Protein AF-J3NTU6-F1 (afdb_monomer_lite)

Secondary structure (DSSP, 8-state):
--STT-HHHHHHHHHHHHHHT---HHHHHHHHHHHHHHHHHHHHTS--S----------GGGSS---HHHHHHHHHHHHHHHHHHHHHHHHHHHHHHHHHHHHSSS-----HHHHHHHHHHHHHHHHHHHHHHHHHHHHHHHHHHHHHHHHHHHHHHHHHHHHHHHHHHHHHHHHHHHHHHHHHHHHHHHHTTS-GGGGS-HHHHHHHHHHHHHHHHHHHHHHHHIIIIIHHHHHHHHHHHHHHHHHHHHHHHHHHHHHHHHHHHHHHHHHHHHHHHHHHHHHHHHHHHHHHHHTT---

Foldseek 3Di:
DDDPPDLVVVLVVVVVVCVVCVPDPVVVCVVVVVVVVVVVVVVVPPDPDDDDDPPPPPPPVLPPDDDVVSVVVVVVVVVVVVVVVVVVVVVVVVVVVVCCQVVPVVHDDDDPVVVVVVVVVVVVVVVVVVVVVVVVVVVVVVVVVVVVVVVVVVVVVVVVSVVSVCVVVVVVVVVVVVVVVVVVVVVVVVVCVVPVLVVDDPVSVVVVVVVVVVVVVVVVVVVCCCVPPVVVVVVVVVVVVVVVVVVVVVVVVVVVVVVVVVVVVVVVVVVVVVVVVVVVVVVVVVVVVVVCVVVVDDD

Organism: Gaeumannomyces tritici (strain R3-111a-1) (NCBI:txid644352)

Sequence (299 aa):
MPETNNPAKVATQLDALASKHELTVVRLSEPITSAVEQLEAAIGNNNPGGTTARTSDISTASLDAPTPASLEADLTHYKELFAKLRFSYVEQVTKEKFIRAIVGDPPLIVDPAENAELEALNAQAKAELKTLKRQVAELVAELERQGAELARQHMRVGLERVQLAKLPDQMAQLEKDVATLRQARQDRQDKHATDPELRLPIGKTAALAEQREAEARDLERQLGQLRGSAAPRKRKEAERLRAELAPLETMRQASTAAAQEAKRRKEAALRGGEDHLEERGRWWRTSETLLKQMLDIKT

Radius of gyration: 69.42 Å; chains: 1; bounding box: 128×45×208 Å

InterPro domains:
  IPR037475 Kinetochore protein Sos7 [PTHR37329] (6-298)
  IPR048781 Kinetochore protein Sos7, coiled-coil domain [PF20882] (80-154)

pLDDT: mean 79.59, std 14.8, range [37.25, 96.25]

Structure (mmCIF, N/CA/C/O backbone):
data_AF-J3NTU6-F1
#
_entry.id   AF-J3NTU6-F1
#
loop_
_atom_site.group_PDB
_atom_site.id
_atom_site.type_symbol
_atom_site.label_atom_id
_atom_site.label_alt_id
_atom_site.label_comp_id
_atom_site.label_asym_id
_atom_site.label_entity_id
_atom_site.label_seq_id
_atom_site.pdbx_PDB_ins_code
_atom_site.Cartn_x
_atom_site.Cartn_y
_atom_site.Cartn_z
_atom_site.occupancy
_atom_site.B_iso_or_equiv
_atom_site.auth_seq_id
_atom_site.auth_comp_id
_atom_site.auth_asym_id
_atom_site.auth_atom_id
_atom_site.pdbx_PDB_model_num
ATOM 1 N N . MET A 1 1 ? -6.674 -26.761 6.940 1.00 37.78 1 MET A N 1
ATOM 2 C CA . MET A 1 1 ? -6.654 -25.405 6.351 1.00 37.78 1 MET A CA 1
ATOM 3 C C . MET A 1 1 ? -5.591 -24.579 7.072 1.00 37.78 1 MET A C 1
ATOM 5 O O . MET A 1 1 ? -5.956 -23.847 7.983 1.00 37.78 1 MET A O 1
ATOM 9 N N . PRO A 1 2 ? -4.287 -24.789 6.826 1.00 48.22 2 PRO A N 1
ATOM 10 C CA . PRO A 1 2 ? -3.307 -24.421 7.844 1.00 48.22 2 PRO A CA 1
ATOM 11 C C . PRO A 1 2 ? -2.324 -23.320 7.408 1.00 48.22 2 PRO A C 1
ATOM 13 O O . PRO A 1 2 ? -1.799 -23.330 6.302 1.00 48.22 2 PRO A O 1
ATOM 16 N N . GLU A 1 3 ? -2.038 -22.413 8.344 1.00 48.97 3 GLU A N 1
ATOM 17 C CA . GLU A 1 3 ? -0.764 -21.687 8.527 1.00 48.97 3 GLU A CA 1
ATOM 18 C C . GLU A 1 3 ? -0.316 -20.611 7.512 1.00 48.97 3 GLU A C 1
ATOM 20 O O . GLU A 1 3 ? 0.441 -19.726 7.910 1.00 48.97 3 GLU A O 1
ATOM 25 N N . THR A 1 4 ? -0.772 -20.594 6.254 1.00 50.53 4 THR A N 1
ATOM 26 C CA . THR A 1 4 ? -0.241 -19.649 5.236 1.00 50.53 4 THR A CA 1
ATOM 27 C C . THR A 1 4 ? -0.834 -18.237 5.274 1.00 50.53 4 THR A C 1
ATOM 29 O O . THR A 1 4 ? -0.340 -17.356 4.581 1.00 50.53 4 THR A O 1
ATOM 32 N N . ASN A 1 5 ? -1.871 -17.994 6.079 1.00 62.94 5 ASN A N 1
ATOM 33 C CA . ASN A 1 5 ? -2.634 -16.737 6.064 1.00 62.94 5 ASN A CA 1
ATOM 34 C C . ASN A 1 5 ? -2.360 -15.807 7.254 1.00 62.94 5 ASN A C 1
ATOM 36 O O . ASN A 1 5 ? -3.151 -14.902 7.509 1.00 62.94 5 ASN A O 1
ATOM 40 N N . ASN A 1 6 ? -1.273 -16.008 8.006 1.00 79.19 6 ASN A N 1
ATOM 41 C CA . ASN A 1 6 ? -0.918 -15.056 9.057 1.00 79.19 6 ASN A CA 1
ATOM 42 C C . ASN A 1 6 ? -0.226 -13.826 8.428 1.00 79.19 6 ASN A C 1
ATOM 44 O O . ASN A 1 6 ? 0.919 -13.960 7.978 1.00 79.19 6 ASN A O 1
ATOM 48 N N . PRO A 1 7 ? -0.859 -12.635 8.416 1.00 75.69 7 PRO A N 1
ATOM 49 C CA . PRO A 1 7 ? -0.297 -11.446 7.773 1.00 75.69 7 PRO A CA 1
ATOM 50 C C . PRO A 1 7 ? 1.052 -11.035 8.375 1.00 75.69 7 PRO A C 1
ATOM 52 O O . PRO A 1 7 ? 1.903 -10.521 7.656 1.00 75.69 7 PRO A O 1
ATOM 55 N N . ALA A 1 8 ? 1.305 -11.344 9.652 1.00 77.94 8 ALA A N 1
ATOM 56 C CA . ALA A 1 8 ? 2.585 -11.070 10.305 1.00 77.94 8 ALA A CA 1
ATOM 57 C C . ALA A 1 8 ? 3.732 -11.955 9.770 1.00 77.94 8 ALA A C 1
ATOM 59 O O . ALA A 1 8 ? 4.862 -11.490 9.602 1.00 77.94 8 ALA A O 1
ATOM 60 N N . LYS A 1 9 ? 3.455 -13.227 9.441 1.00 82.00 9 LYS A N 1
ATOM 61 C CA . LYS A 1 9 ? 4.451 -14.120 8.816 1.00 82.00 9 LYS A CA 1
ATOM 62 C C . LYS A 1 9 ? 4.743 -13.690 7.374 1.00 82.00 9 LYS A C 1
ATOM 64 O O . LYS A 1 9 ? 5.889 -13.731 6.942 1.00 82.00 9 LYS A O 1
ATOM 69 N N . VAL A 1 10 ? 3.724 -13.237 6.644 1.00 82.88 10 VAL A N 1
ATOM 70 C CA . VAL A 1 10 ? 3.880 -12.769 5.257 1.00 82.88 10 VAL A CA 1
ATOM 71 C C . VAL A 1 10 ? 4.650 -11.445 5.200 1.00 82.88 10 VAL A C 1
ATOM 73 O O . VAL A 1 10 ? 5.552 -11.304 4.378 1.00 82.88 10 VAL A O 1
ATOM 76 N N . ALA A 1 11 ? 4.364 -10.498 6.101 1.00 80.38 11 ALA A N 1
ATOM 77 C CA . ALA A 1 11 ? 5.093 -9.230 6.182 1.00 80.38 11 ALA A CA 1
ATOM 78 C C . ALA A 1 11 ? 6.591 -9.441 6.469 1.00 80.38 11 ALA A C 1
ATOM 80 O O . ALA A 1 11 ? 7.437 -8.903 5.760 1.00 80.38 11 ALA A O 1
ATOM 81 N N . THR A 1 12 ? 6.929 -10.308 7.428 1.00 82.94 12 THR A N 1
ATOM 82 C CA . THR A 1 12 ? 8.334 -10.613 7.759 1.00 82.94 12 THR A CA 1
ATOM 83 C C . THR A 1 12 ? 9.068 -11.345 6.630 1.00 82.94 12 THR A C 1
ATOM 85 O O . THR A 1 12 ? 10.239 -11.067 6.377 1.00 82.94 12 THR A O 1
ATOM 88 N N . GLN A 1 13 ? 8.390 -12.234 5.896 1.00 84.88 13 GLN A N 1
ATOM 89 C CA . GLN A 1 13 ? 8.947 -12.863 4.693 1.00 84.88 13 GLN A CA 1
ATOM 90 C C . GLN A 1 13 ? 9.205 -11.848 3.571 1.00 84.88 13 GLN A C 1
ATOM 92 O O . GLN A 1 13 ? 10.252 -11.908 2.927 1.00 84.88 13 GLN A O 1
ATOM 97 N N . LEU A 1 14 ? 8.290 -10.899 3.355 1.00 79.75 14 LEU A N 1
ATOM 98 C CA . LEU A 1 14 ? 8.471 -9.822 2.377 1.00 79.75 14 LEU A CA 1
ATOM 99 C C . LEU A 1 14 ? 9.637 -8.900 2.754 1.00 79.75 14 LEU A C 1
ATOM 101 O O . LEU A 1 14 ? 10.426 -8.534 1.884 1.00 79.75 14 LEU A O 1
ATOM 105 N N . ASP A 1 15 ? 9.802 -8.576 4.035 1.00 81.00 15 ASP A N 1
ATOM 106 C CA . ASP A 1 15 ? 10.932 -7.775 4.524 1.00 81.00 15 ASP A CA 1
ATOM 107 C C . ASP A 1 15 ? 12.272 -8.503 4.369 1.00 81.00 15 ASP A C 1
ATOM 109 O O . ASP A 1 15 ? 13.257 -7.911 3.915 1.00 81.00 15 ASP A O 1
ATOM 113 N N . ALA A 1 16 ? 12.303 -9.812 4.628 1.00 82.81 16 ALA A N 1
ATOM 114 C CA . ALA A 1 16 ? 13.476 -10.651 4.384 1.00 82.81 16 ALA A CA 1
ATOM 115 C C . ALA A 1 16 ? 13.829 -10.786 2.890 1.00 82.81 16 ALA A C 1
ATOM 117 O O . ALA A 1 16 ? 14.996 -10.962 2.541 1.00 82.81 16 ALA A O 1
ATOM 118 N N . LEU A 1 17 ? 12.843 -10.730 1.990 1.00 78.88 17 LEU A N 1
ATOM 119 C CA . LEU A 1 17 ? 13.076 -10.759 0.542 1.00 78.88 17 LEU A CA 1
ATOM 120 C C . LEU A 1 17 ? 13.538 -9.401 0.004 1.00 78.88 17 LEU A C 1
ATOM 122 O O . LEU A 1 17 ? 14.412 -9.361 -0.862 1.00 78.88 17 LEU A O 1
ATOM 126 N N . ALA A 1 18 ? 12.989 -8.308 0.535 1.00 73.38 18 ALA A N 1
ATOM 127 C CA . ALA A 1 18 ? 13.338 -6.952 0.128 1.00 73.38 18 ALA A CA 1
ATOM 128 C C . ALA A 1 18 ? 14.751 -6.550 0.562 1.00 73.38 18 ALA A C 1
ATOM 130 O O . ALA A 1 18 ? 15.499 -6.010 -0.242 1.00 73.38 18 ALA A O 1
ATOM 131 N N . SER A 1 19 ? 15.146 -6.887 1.790 1.00 73.19 19 SER A N 1
ATOM 132 C CA . SER A 1 19 ? 16.512 -6.653 2.290 1.00 73.19 19 SER A CA 1
ATOM 133 C C . SER A 1 19 ? 17.585 -7.402 1.490 1.00 73.19 19 SER A C 1
ATOM 135 O O . SER A 1 19 ? 18.714 -6.933 1.373 1.00 73.19 19 SER A O 1
ATOM 137 N N . LYS A 1 20 ? 17.238 -8.546 0.886 1.00 75.38 20 LYS A N 1
ATOM 138 C CA . LYS A 1 20 ? 18.137 -9.284 -0.016 1.00 75.38 20 LYS A CA 1
ATOM 139 C C . LYS A 1 20 ? 18.302 -8.625 -1.389 1.00 75.38 20 LYS A C 1
ATOM 141 O O . LYS A 1 20 ? 19.296 -8.893 -2.053 1.00 75.38 20 LYS A O 1
ATOM 146 N N . HIS A 1 21 ? 17.350 -7.794 -1.816 1.00 65.19 21 HIS A N 1
ATOM 147 C CA . HIS A 1 21 ? 17.288 -7.228 -3.167 1.00 65.19 21 HIS A CA 1
ATOM 148 C C . HIS A 1 21 ? 16.996 -5.722 -3.129 1.00 65.19 21 HIS A C 1
ATOM 150 O O . HIS A 1 21 ? 16.066 -5.247 -3.781 1.00 65.19 21 HIS A O 1
ATOM 156 N N . GLU A 1 22 ? 17.773 -4.950 -2.367 1.00 64.06 22 GLU A N 1
ATOM 157 C CA . GLU A 1 22 ? 17.728 -3.486 -2.460 1.00 64.06 22 GLU A CA 1
ATOM 158 C C . GLU A 1 22 ? 18.262 -3.040 -3.831 1.00 64.06 22 GLU A C 1
ATOM 160 O O . GLU A 1 22 ? 19.463 -2.859 -4.042 1.00 64.06 22 GLU A O 1
ATOM 165 N N . LEU A 1 23 ? 17.344 -2.914 -4.790 1.00 65.38 23 LEU A N 1
ATOM 166 C CA . LEU A 1 23 ? 17.594 -2.475 -6.160 1.00 65.38 23 LEU A CA 1
ATOM 167 C C . LEU A 1 23 ? 17.699 -0.947 -6.199 1.00 65.38 23 LEU A C 1
ATOM 169 O O . LEU A 1 23 ? 16.790 -0.250 -6.647 1.00 65.38 23 LEU A O 1
ATOM 173 N N . THR A 1 24 ? 18.813 -0.414 -5.713 1.00 67.56 24 THR A N 1
ATOM 174 C CA . THR A 1 24 ? 19.142 1.004 -5.891 1.00 67.56 24 THR A CA 1
ATOM 175 C C . THR A 1 24 ? 19.959 1.157 -7.167 1.00 67.56 24 THR A C 1
ATOM 177 O O . THR 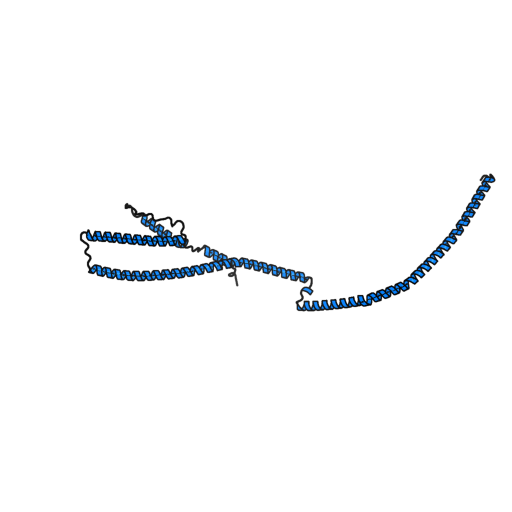A 1 24 ? 20.885 0.380 -7.394 1.00 67.56 24 THR A O 1
ATOM 180 N N . VAL A 1 25 ? 19.659 2.179 -7.979 1.00 66.62 25 VAL A N 1
ATOM 181 C CA . VAL A 1 25 ? 20.403 2.502 -9.217 1.00 66.62 25 VAL A CA 1
ATOM 182 C C . VAL A 1 25 ? 21.916 2.496 -8.973 1.00 66.62 25 VAL A C 1
ATOM 184 O O . VAL A 1 25 ? 22.651 1.921 -9.762 1.00 66.62 25 VAL A O 1
ATOM 187 N N . VAL A 1 26 ? 22.351 3.014 -7.821 1.00 64.81 26 VAL A N 1
ATOM 188 C CA . VAL A 1 26 ? 23.755 3.053 -7.383 1.00 64.81 26 VAL A CA 1
ATOM 189 C C . VAL A 1 26 ? 24.378 1.655 -7.224 1.00 64.81 26 VAL A C 1
ATOM 191 O O . VAL A 1 26 ? 25.492 1.433 -7.686 1.00 64.81 26 VAL A O 1
ATOM 194 N N . ARG A 1 27 ? 23.658 0.683 -6.640 1.00 69.94 27 ARG A N 1
ATOM 195 C CA . ARG A 1 27 ? 24.143 -0.708 -6.514 1.00 69.94 27 ARG A CA 1
ATOM 196 C C . ARG A 1 27 ? 24.093 -1.471 -7.832 1.00 69.94 27 ARG A C 1
ATOM 198 O O . ARG A 1 27 ? 24.900 -2.362 -8.061 1.00 69.94 27 ARG A O 1
ATOM 205 N N . LEU A 1 28 ? 23.150 -1.124 -8.705 1.00 71.56 28 LEU A N 1
ATOM 206 C CA . LEU A 1 28 ? 23.075 -1.695 -10.048 1.00 71.56 28 LEU A CA 1
ATOM 207 C C . LEU A 1 28 ? 24.188 -1.157 -10.960 1.00 71.56 28 LEU A C 1
ATOM 209 O O . LEU A 1 28 ? 24.630 -1.876 -11.853 1.00 71.56 28 LEU A O 1
ATOM 213 N N . SER A 1 29 ? 24.660 0.072 -10.729 1.00 71.44 29 SER A N 1
ATOM 214 C CA . SER A 1 29 ? 25.772 0.672 -11.474 1.00 71.44 29 SER A CA 1
ATOM 215 C C . SER A 1 29 ? 27.158 0.304 -10.939 1.00 71.44 29 SER A C 1
ATOM 217 O O . SER A 1 29 ? 28.117 0.384 -11.694 1.00 71.44 29 SER A O 1
ATOM 219 N N . GLU A 1 30 ? 27.292 -0.138 -9.685 1.00 74.69 30 GLU A N 1
ATOM 220 C CA . GLU A 1 30 ? 28.581 -0.482 -9.052 1.00 74.69 30 GLU A CA 1
ATOM 221 C C . GLU A 1 30 ? 29.437 -1.503 -9.845 1.00 74.69 30 GLU A C 1
ATOM 223 O O . GLU A 1 30 ? 30.638 -1.266 -10.015 1.00 74.69 30 GLU A O 1
ATOM 228 N N . PRO A 1 31 ? 28.877 -2.582 -10.435 1.00 74.88 31 PRO A N 1
ATOM 229 C CA . PRO A 1 31 ? 29.647 -3.490 -11.293 1.00 74.88 31 PRO A CA 1
ATOM 230 C C . PRO A 1 31 ? 30.150 -2.827 -12.584 1.00 74.88 31 PRO A C 1
ATOM 232 O O . PRO A 1 31 ? 31.168 -3.234 -13.134 1.00 74.88 31 PRO A O 1
ATOM 235 N N . ILE A 1 32 ? 29.436 -1.814 -13.082 1.00 69.62 32 ILE A N 1
ATOM 236 C CA . ILE A 1 32 ? 29.802 -1.078 -14.297 1.00 69.62 32 ILE A CA 1
ATOM 237 C C . ILE A 1 32 ? 30.893 -0.057 -13.964 1.00 69.62 32 ILE A C 1
ATOM 239 O O . ILE A 1 32 ? 31.897 0.003 -14.667 1.00 69.62 32 ILE A O 1
ATOM 243 N N . THR A 1 33 ? 30.739 0.694 -12.871 1.00 68.62 33 THR A N 1
ATOM 244 C CA . THR A 1 33 ? 31.734 1.673 -12.410 1.00 68.62 33 THR A CA 1
ATOM 245 C C . THR A 1 33 ? 33.064 0.998 -12.076 1.00 68.62 33 THR A C 1
ATOM 247 O O . THR A 1 33 ? 34.102 1.411 -12.584 1.00 68.62 33 THR A O 1
ATOM 250 N N . SER A 1 34 ? 33.035 -0.106 -11.323 1.00 71.62 34 SER A N 1
ATOM 251 C CA . SER A 1 34 ? 34.250 -0.862 -10.982 1.00 71.62 34 SER A CA 1
ATOM 252 C C . SER A 1 34 ? 34.949 -1.463 -12.209 1.00 71.62 34 SER A C 1
ATOM 254 O O . SER A 1 34 ? 36.177 -1.503 -12.260 1.00 71.62 34 SER A O 1
ATOM 256 N N . ALA A 1 35 ? 34.199 -1.880 -13.235 1.00 69.94 35 ALA A N 1
ATOM 257 C CA . ALA A 1 35 ? 34.778 -2.343 -14.495 1.00 69.94 35 ALA A CA 1
ATOM 258 C C . ALA A 1 35 ? 35.444 -1.207 -15.295 1.00 69.94 35 ALA A C 1
ATOM 260 O O . ALA A 1 35 ? 36.471 -1.434 -15.935 1.00 69.94 35 ALA A O 1
ATOM 261 N N . VAL A 1 36 ? 34.893 0.013 -15.253 1.00 66.69 36 VAL A N 1
ATOM 262 C CA . VAL A 1 36 ? 35.486 1.196 -15.902 1.00 66.69 36 VAL A CA 1
ATOM 263 C C . VAL A 1 36 ? 36.781 1.612 -15.198 1.00 66.69 36 VAL A C 1
ATOM 265 O O . VAL A 1 36 ? 37.795 1.789 -15.869 1.00 66.69 36 VAL A O 1
ATOM 268 N N . GLU A 1 37 ? 36.792 1.657 -13.864 1.00 68.62 37 GLU A N 1
ATOM 269 C CA . GLU A 1 37 ? 37.995 1.958 -13.068 1.00 68.62 37 GLU A CA 1
ATOM 270 C C . GLU A 1 37 ? 39.126 0.943 -13.320 1.00 68.62 37 GLU A C 1
ATOM 272 O O . GLU A 1 37 ? 40.296 1.308 -13.465 1.00 68.62 37 GLU A O 1
ATOM 277 N N . GLN A 1 38 ? 38.787 -0.345 -13.442 1.00 65.31 38 GLN A N 1
ATOM 278 C CA . GLN A 1 38 ? 39.751 -1.396 -13.788 1.00 65.31 38 GLN A CA 1
ATOM 279 C C . GLN A 1 38 ? 40.313 -1.241 -15.209 1.00 65.31 38 GLN A C 1
ATOM 281 O O . GLN A 1 38 ? 41.492 -1.523 -15.440 1.00 65.31 38 GLN A O 1
ATOM 286 N N . LEU A 1 39 ? 39.498 -0.779 -16.162 1.00 62.06 39 LEU A N 1
ATOM 287 C CA . LEU A 1 39 ? 39.932 -0.533 -17.536 1.00 62.06 39 LEU A CA 1
ATOM 288 C C . LEU A 1 39 ? 40.888 0.669 -17.614 1.00 62.06 39 LEU A C 1
ATOM 290 O O . LEU A 1 39 ? 41.897 0.609 -18.316 1.00 62.06 39 LEU A O 1
ATOM 294 N N . GLU A 1 40 ? 40.617 1.732 -16.857 1.00 57.62 40 GLU A N 1
ATOM 295 C CA . GLU A 1 40 ? 41.487 2.911 -16.765 1.00 57.62 40 GLU A CA 1
ATOM 296 C C . GLU A 1 40 ? 42.839 2.579 -16.117 1.00 57.62 40 GLU A C 1
ATOM 298 O O . GLU A 1 40 ? 43.888 2.972 -16.638 1.00 57.62 40 GLU A O 1
ATOM 303 N N . ALA A 1 41 ? 42.842 1.769 -15.052 1.00 59.56 41 ALA A N 1
ATOM 304 C CA . ALA A 1 41 ? 44.069 1.287 -14.415 1.00 59.56 41 ALA A CA 1
ATOM 305 C C . ALA A 1 41 ? 44.927 0.411 -15.352 1.00 59.56 41 ALA A C 1
ATOM 307 O O . ALA A 1 41 ? 46.159 0.453 -15.300 1.00 59.56 41 ALA A O 1
ATOM 308 N N . ALA A 1 42 ? 44.296 -0.358 -16.245 1.00 56.72 42 ALA A N 1
ATOM 309 C CA . ALA A 1 42 ? 44.996 -1.171 -17.239 1.00 56.72 42 ALA A CA 1
ATOM 310 C C . ALA A 1 42 ? 45.593 -0.334 -18.387 1.00 56.72 42 ALA A C 1
ATOM 312 O O . ALA A 1 42 ? 46.676 -0.653 -18.884 1.00 56.72 42 ALA A O 1
ATOM 313 N N . ILE A 1 43 ? 44.924 0.750 -18.796 1.00 56.38 43 ILE A N 1
ATOM 314 C CA . ILE A 1 43 ? 45.404 1.657 -19.852 1.00 56.38 43 ILE A CA 1
ATOM 315 C C . ILE A 1 43 ? 46.547 2.550 -19.335 1.00 56.38 43 ILE A C 1
ATOM 317 O O . ILE A 1 43 ? 47.495 2.821 -20.074 1.00 56.38 43 ILE A O 1
ATOM 321 N N . GLY A 1 44 ? 46.510 2.952 -18.060 1.00 51.72 44 GLY A N 1
ATOM 322 C CA . GLY A 1 44 ? 47.547 3.782 -17.435 1.00 51.72 44 GLY A CA 1
ATOM 323 C C . GLY A 1 44 ? 48.905 3.093 -17.232 1.00 51.72 44 GLY A C 1
ATOM 324 O O . GLY A 1 44 ? 49.930 3.770 -17.200 1.00 51.72 44 GLY A O 1
ATOM 325 N N . ASN A 1 45 ? 48.947 1.759 -17.149 1.00 50.31 45 ASN A N 1
ATOM 326 C CA . ASN A 1 45 ? 50.161 1.016 -16.781 1.00 50.31 45 ASN A CA 1
ATOM 327 C C . ASN A 1 45 ? 51.047 0.560 -17.957 1.00 50.31 45 ASN A C 1
ATOM 329 O O . ASN A 1 45 ? 52.115 -0.003 -17.720 1.00 50.31 45 ASN A O 1
ATOM 333 N N . ASN A 1 46 ? 50.657 0.805 -19.213 1.00 46.88 46 ASN A N 1
ATOM 334 C CA . ASN A 1 46 ? 51.314 0.195 -20.380 1.00 46.88 46 ASN A CA 1
ATOM 335 C C . ASN A 1 46 ? 52.230 1.113 -21.213 1.00 46.88 46 ASN A C 1
ATOM 337 O O . ASN A 1 46 ? 52.594 0.732 -22.324 1.00 46.88 46 ASN A O 1
ATOM 341 N N . ASN A 1 47 ? 52.653 2.287 -20.719 1.00 43.41 47 ASN A N 1
ATOM 342 C CA . ASN A 1 47 ? 53.538 3.163 -21.503 1.00 43.41 47 ASN A CA 1
ATOM 343 C C . ASN A 1 47 ? 54.740 3.723 -20.702 1.00 43.41 47 ASN A C 1
ATOM 345 O O . ASN A 1 47 ? 54.581 4.702 -19.975 1.00 43.41 47 ASN A O 1
ATOM 349 N N . PRO A 1 48 ? 55.966 3.171 -20.853 1.00 43.62 48 PRO A N 1
ATOM 350 C CA . PRO A 1 48 ? 57.181 3.665 -20.197 1.00 43.62 48 PRO A CA 1
ATOM 351 C C . PRO A 1 48 ? 57.959 4.680 -21.064 1.00 43.62 48 PRO A C 1
ATOM 353 O O . PRO A 1 48 ? 59.186 4.736 -21.015 1.00 43.62 48 PRO A O 1
ATOM 356 N N . GLY A 1 49 ? 57.271 5.475 -21.892 1.00 38.38 49 GLY A N 1
ATOM 357 C CA . GLY A 1 49 ? 57.889 6.445 -22.802 1.00 38.38 49 GLY A CA 1
ATOM 358 C C . GLY A 1 49 ? 57.123 7.763 -22.820 1.00 38.38 49 GLY A C 1
ATOM 359 O O . GLY A 1 49 ? 55.992 7.826 -23.295 1.00 38.38 49 GLY A O 1
ATOM 360 N N . GLY A 1 50 ? 57.736 8.812 -22.271 1.00 47.97 50 GLY A N 1
ATOM 361 C CA . GLY A 1 50 ? 57.127 10.126 -22.105 1.00 47.97 50 GLY A CA 1
ATOM 362 C C . GLY A 1 50 ? 56.802 10.826 -23.423 1.00 47.97 50 GLY A C 1
ATOM 363 O O . GLY A 1 50 ? 57.694 11.248 -24.150 1.00 47.97 50 GLY A O 1
ATOM 364 N N . THR A 1 51 ? 55.516 11.068 -23.647 1.00 37.25 51 THR A N 1
ATOM 365 C CA . THR A 1 51 ? 55.019 12.246 -24.361 1.00 37.25 51 THR A CA 1
ATOM 366 C C . THR A 1 51 ? 53.783 12.726 -23.624 1.00 37.25 51 THR A C 1
ATOM 368 O O . THR A 1 51 ? 52.796 12.002 -23.523 1.00 37.25 51 THR A O 1
ATOM 371 N N . THR A 1 52 ? 53.925 13.916 -23.044 1.00 43.41 52 THR A N 1
ATOM 372 C CA . THR A 1 52 ? 52.914 14.776 -22.423 1.00 43.41 52 THR A CA 1
ATOM 373 C C . THR A 1 52 ? 51.483 14.257 -22.506 1.00 43.41 52 THR A C 1
ATOM 375 O O . THR A 1 52 ? 50.779 14.415 -23.506 1.00 43.41 52 THR A O 1
ATOM 378 N N . ALA A 1 53 ? 51.027 13.702 -21.386 1.00 44.31 53 ALA A N 1
ATOM 379 C CA . ALA A 1 53 ? 49.615 13.584 -21.111 1.00 44.31 53 ALA A CA 1
ATOM 380 C C . ALA A 1 53 ? 48.996 14.981 -21.276 1.00 44.31 53 ALA A C 1
ATOM 382 O O . ALA A 1 53 ? 49.255 15.897 -20.495 1.00 44.31 53 ALA A O 1
ATOM 383 N N . ARG A 1 54 ? 48.211 15.171 -22.338 1.00 45.44 54 ARG A N 1
ATOM 384 C CA . ARG A 1 54 ? 47.257 16.275 -22.428 1.00 45.44 54 ARG A CA 1
ATOM 385 C C . ARG A 1 54 ? 46.131 15.969 -21.443 1.00 45.44 54 ARG A C 1
ATOM 387 O O . ARG A 1 54 ? 45.033 15.608 -21.845 1.00 45.44 54 ARG A O 1
ATOM 394 N N . THR A 1 55 ? 46.423 16.065 -20.151 1.00 45.91 55 THR A N 1
ATOM 395 C CA . THR A 1 55 ? 45.411 16.111 -19.101 1.00 45.91 55 THR A CA 1
ATOM 396 C C . THR A 1 55 ? 44.859 17.529 -19.106 1.00 45.91 55 THR A C 1
ATOM 398 O O . THR A 1 55 ? 45.320 18.399 -18.373 1.00 45.91 55 THR A O 1
ATOM 401 N N . SER A 1 56 ? 43.914 17.816 -19.999 1.00 42.50 56 SER A N 1
ATOM 402 C CA . SER A 1 56 ? 42.933 18.841 -19.652 1.00 42.50 56 SER A CA 1
ATOM 403 C C . SER A 1 56 ? 42.230 18.329 -18.404 1.00 42.50 56 SER A C 1
ATOM 405 O O . SER A 1 56 ? 41.767 17.193 -18.446 1.00 42.50 56 SER A O 1
ATOM 407 N N . ASP A 1 57 ? 42.220 19.118 -17.329 1.00 44.91 57 ASP A N 1
ATOM 408 C CA . ASP A 1 57 ? 41.454 18.889 -16.100 1.00 44.91 57 ASP A CA 1
ATOM 409 C C . ASP A 1 57 ? 40.074 18.299 -16.428 1.00 44.91 57 ASP A C 1
ATOM 411 O O . ASP A 1 57 ? 39.136 19.010 -16.791 1.00 44.91 57 ASP A O 1
ATOM 415 N N . ILE A 1 58 ? 39.971 16.973 -16.361 1.00 49.69 58 ILE A N 1
ATOM 416 C CA . ILE A 1 58 ? 38.716 16.241 -16.465 1.00 49.69 58 ILE A CA 1
ATOM 417 C C . ILE A 1 58 ? 38.213 16.209 -15.037 1.00 49.69 58 ILE A C 1
ATOM 419 O O . ILE A 1 58 ? 38.808 15.558 -14.182 1.00 49.69 58 ILE A O 1
ATOM 423 N N . SER A 1 59 ? 37.182 17.001 -14.767 1.00 49.12 59 SER A N 1
ATOM 424 C CA . SER A 1 59 ? 36.576 17.157 -13.453 1.00 49.12 59 SER A CA 1
ATOM 425 C C . SER A 1 59 ? 36.163 15.798 -12.878 1.00 49.12 59 SER A C 1
ATOM 427 O O . SER A 1 59 ? 35.073 15.301 -13.130 1.00 49.12 59 SER A O 1
ATOM 429 N N . THR A 1 60 ? 37.031 15.218 -12.054 1.00 50.75 60 THR A N 1
ATOM 430 C CA . THR A 1 60 ? 36.773 14.038 -11.216 1.00 50.75 60 THR A CA 1
ATOM 431 C C . THR A 1 60 ? 35.874 14.361 -10.017 1.00 50.75 60 THR A C 1
ATOM 433 O O . THR A 1 60 ? 35.551 13.483 -9.225 1.00 50.75 60 THR A O 1
ATOM 436 N N . ALA A 1 61 ? 35.419 15.612 -9.891 1.00 47.84 61 ALA A N 1
ATOM 437 C CA . ALA A 1 61 ? 34.597 16.088 -8.783 1.00 47.84 61 ALA A CA 1
ATOM 438 C C . ALA A 1 61 ? 33.153 15.538 -8.768 1.00 47.84 61 ALA A C 1
ATOM 440 O O . ALA A 1 61 ? 32.474 15.703 -7.760 1.00 47.84 61 ALA A O 1
ATOM 441 N N . SER A 1 62 ? 32.669 14.894 -9.842 1.00 50.62 62 SER A N 1
ATOM 442 C CA . SER A 1 62 ? 31.276 14.398 -9.911 1.00 50.62 62 SER A CA 1
ATOM 443 C C . SER A 1 62 ? 31.073 12.965 -9.386 1.00 50.62 62 SER A C 1
ATOM 445 O O . SER A 1 62 ? 29.944 12.500 -9.244 1.00 50.62 62 SER A O 1
ATOM 447 N N . LEU A 1 63 ? 32.152 12.248 -9.049 1.00 54.31 63 LEU A N 1
ATOM 448 C CA . LEU A 1 63 ? 32.061 10.866 -8.554 1.00 54.31 63 LEU A CA 1
ATOM 449 C C . LEU A 1 63 ? 31.812 10.761 -7.038 1.00 54.31 63 LEU A C 1
ATOM 451 O O . LEU A 1 63 ? 31.521 9.673 -6.551 1.00 54.31 63 LEU A O 1
ATOM 455 N N . ASP A 1 64 ? 31.885 11.870 -6.294 1.00 54.44 64 ASP A N 1
ATOM 456 C CA . ASP A 1 64 ? 31.875 11.843 -4.820 1.00 54.44 64 ASP A CA 1
ATOM 457 C C . ASP A 1 64 ? 30.463 11.647 -4.213 1.00 54.44 64 ASP A C 1
ATOM 459 O O . ASP A 1 64 ? 30.324 11.307 -3.041 1.00 54.44 64 ASP A O 1
ATOM 463 N N . ALA A 1 65 ? 29.392 11.799 -5.009 1.00 55.16 65 ALA A N 1
ATOM 464 C CA . ALA A 1 65 ? 28.025 11.400 -4.641 1.00 55.16 65 ALA A CA 1
ATOM 465 C C . ALA A 1 65 ? 27.079 11.432 -5.863 1.00 55.16 65 ALA A C 1
ATOM 467 O O . ALA A 1 65 ? 26.515 12.490 -6.164 1.00 55.16 65 ALA A O 1
ATOM 468 N N . PRO A 1 66 ? 26.836 10.307 -6.565 1.00 60.66 66 PRO A N 1
ATOM 469 C CA . PRO A 1 66 ? 25.918 10.289 -7.696 1.00 60.66 66 PRO A CA 1
ATOM 470 C C . PRO A 1 66 ? 24.482 10.475 -7.192 1.00 60.66 66 PRO A C 1
ATOM 472 O O . PRO A 1 66 ? 23.831 9.547 -6.709 1.00 60.66 66 PRO A O 1
ATOM 475 N N . THR A 1 67 ? 23.975 11.699 -7.295 1.00 62.94 67 THR A N 1
ATOM 476 C CA . THR A 1 67 ? 22.546 11.977 -7.151 1.00 62.94 67 THR A CA 1
ATOM 477 C C . THR A 1 67 ? 21.880 11.838 -8.523 1.00 62.94 67 THR A C 1
ATOM 479 O O . THR A 1 67 ? 22.521 12.084 -9.545 1.00 62.94 67 THR A O 1
ATOM 482 N N . PRO A 1 68 ? 20.589 11.467 -8.610 1.00 66.50 68 PRO A N 1
ATOM 483 C CA . PRO A 1 68 ? 19.924 11.273 -9.904 1.00 66.50 68 PRO A CA 1
ATOM 484 C C . PRO A 1 68 ? 19.995 12.508 -10.818 1.00 66.50 68 PRO A C 1
ATOM 486 O O . PRO A 1 68 ? 20.099 12.374 -12.032 1.00 66.50 68 PRO A O 1
ATOM 489 N N . ALA A 1 69 ? 19.986 13.705 -10.223 1.00 66.56 69 ALA A N 1
ATOM 490 C CA . ALA A 1 69 ? 20.111 14.970 -10.938 1.00 66.56 69 ALA A CA 1
ATOM 491 C C . ALA A 1 69 ? 21.552 15.276 -11.393 1.00 66.56 69 ALA A C 1
ATOM 493 O O . ALA A 1 69 ? 21.726 15.901 -12.436 1.00 66.56 69 ALA A O 1
ATOM 494 N N . SER A 1 70 ? 22.582 14.834 -10.655 1.00 69.75 70 SER A N 1
ATOM 495 C CA . SER A 1 70 ? 23.976 15.003 -11.095 1.00 69.75 70 SER A CA 1
ATOM 496 C C . SER A 1 70 ? 24.312 14.072 -12.260 1.00 69.75 70 SER A C 1
ATOM 498 O O . SER A 1 70 ? 24.979 14.494 -13.198 1.00 69.75 70 SER A O 1
ATOM 500 N N . LEU A 1 71 ? 23.750 12.857 -12.282 1.00 71.62 71 LEU A N 1
ATOM 501 C CA . LEU A 1 71 ? 23.974 11.896 -13.366 1.00 71.62 71 LEU A CA 1
ATOM 502 C C . LEU A 1 71 ? 23.472 12.405 -14.728 1.00 71.62 71 LEU A C 1
ATOM 504 O O . LEU A 1 71 ? 24.120 12.195 -15.751 1.00 71.62 71 LEU A O 1
ATOM 508 N N . GLU A 1 72 ? 22.322 13.081 -14.765 1.00 76.44 72 GLU A N 1
ATOM 509 C CA . GLU A 1 72 ? 21.790 13.642 -16.011 1.00 76.44 72 GLU A CA 1
ATOM 510 C C . GLU A 1 72 ? 22.676 14.777 -16.547 1.00 76.44 72 GLU A C 1
ATOM 512 O O . GLU A 1 72 ? 22.978 14.812 -17.742 1.00 76.44 72 GLU A O 1
ATOM 517 N N . ALA A 1 73 ? 23.148 15.658 -15.658 1.00 78.00 73 ALA A N 1
ATOM 518 C CA . ALA A 1 73 ? 24.079 16.731 -16.001 1.00 78.00 73 ALA A CA 1
ATOM 519 C C . ALA A 1 73 ? 25.443 16.193 -16.475 1.00 78.00 73 ALA A C 1
ATOM 521 O O . ALA A 1 73 ? 26.027 16.722 -17.422 1.00 78.00 73 ALA A O 1
ATOM 522 N N . ASP A 1 74 ? 25.923 15.102 -15.882 1.00 75.50 74 ASP A N 1
ATOM 523 C CA . ASP A 1 74 ? 27.154 14.445 -16.318 1.00 75.50 74 ASP A CA 1
ATOM 524 C C . ASP A 1 74 ? 26.987 13.825 -17.708 1.00 75.50 74 ASP A C 1
ATOM 526 O O . ASP A 1 74 ? 27.837 13.998 -18.583 1.00 75.50 74 ASP A O 1
ATOM 530 N N . LEU A 1 75 ? 25.860 13.156 -17.973 1.00 80.75 75 LEU A N 1
ATOM 531 C CA . LEU A 1 75 ? 25.588 12.569 -19.286 1.00 80.75 75 LEU A CA 1
ATOM 532 C C . LEU A 1 75 ? 25.502 13.624 -20.396 1.00 80.75 75 LEU A C 1
ATOM 534 O O . LEU A 1 75 ? 25.952 13.358 -21.515 1.00 80.75 75 LEU A O 1
ATOM 538 N N . THR A 1 76 ? 24.932 14.803 -20.134 1.00 81.31 76 THR A N 1
ATOM 539 C CA . THR A 1 76 ? 24.928 15.897 -21.120 1.00 81.31 76 THR A CA 1
ATOM 540 C C . THR A 1 76 ? 26.332 16.458 -21.320 1.00 81.31 76 THR A C 1
ATOM 542 O O . THR A 1 76 ? 26.767 16.593 -22.467 1.00 81.31 76 THR A O 1
ATOM 545 N N . HIS A 1 77 ? 27.080 16.677 -20.236 1.00 83.38 77 HIS A N 1
ATOM 546 C CA . HIS A 1 77 ? 28.459 17.150 -20.295 1.00 83.38 77 HIS A CA 1
ATOM 547 C C . HIS A 1 77 ? 29.363 16.206 -21.106 1.00 83.38 77 HIS A C 1
ATOM 549 O O . HIS A 1 77 ? 30.047 16.645 -22.036 1.00 83.38 77 HIS A O 1
ATOM 555 N N . TYR A 1 78 ? 29.314 14.898 -20.835 1.00 82.00 78 TYR A N 1
ATOM 556 C CA . TYR A 1 78 ? 30.097 13.907 -21.572 1.00 82.00 78 TYR A CA 1
ATOM 557 C C . TYR A 1 78 ? 29.690 13.818 -23.043 1.00 82.00 78 TYR A C 1
ATOM 559 O O . TYR A 1 78 ? 30.561 13.726 -23.909 1.00 82.00 78 TYR A O 1
ATOM 567 N N . LYS A 1 79 ? 28.392 13.898 -23.371 1.00 86.62 79 LYS A N 1
ATOM 568 C CA . LYS A 1 79 ? 27.932 13.927 -24.773 1.00 86.62 79 LYS A CA 1
ATOM 569 C C . LYS A 1 79 ? 28.544 15.097 -25.542 1.00 86.62 79 LYS A C 1
ATOM 571 O O . LYS A 1 79 ? 29.028 14.909 -26.660 1.00 86.62 79 LYS A O 1
ATOM 576 N N . GLU A 1 80 ? 28.552 16.287 -24.950 1.00 85.94 80 GLU A N 1
ATOM 577 C CA . GLU A 1 80 ? 29.157 17.470 -25.562 1.00 85.94 80 GLU A CA 1
ATOM 578 C C . GLU A 1 80 ? 30.682 17.355 -25.672 1.00 85.94 80 GLU A C 1
ATOM 580 O O . GLU A 1 80 ? 31.257 17.705 -26.707 1.00 85.94 80 GLU A O 1
ATOM 585 N N . LEU A 1 81 ? 31.344 16.836 -24.635 1.00 84.62 81 LEU A N 1
ATOM 586 C CA . LEU A 1 81 ? 32.790 16.625 -24.621 1.00 84.62 81 LEU A CA 1
ATOM 587 C C . LEU A 1 81 ? 33.220 15.630 -25.702 1.00 84.62 81 LEU A C 1
ATOM 589 O O . LEU A 1 81 ? 34.104 15.938 -26.504 1.00 84.62 81 LEU A O 1
ATOM 593 N N . PHE A 1 82 ? 32.571 14.466 -25.780 1.00 84.50 82 PHE A N 1
ATOM 594 C CA . PHE A 1 82 ? 32.875 13.462 -26.797 1.00 84.50 82 PHE A CA 1
ATOM 595 C C . PHE A 1 82 ? 32.575 13.971 -28.207 1.00 84.50 82 PHE A C 1
ATOM 597 O O . PHE A 1 82 ? 33.329 13.666 -29.131 1.00 84.50 82 PHE A O 1
ATOM 604 N N . ALA A 1 83 ? 31.538 14.794 -28.394 1.00 86.19 83 ALA A N 1
ATOM 605 C CA . ALA A 1 83 ? 31.283 15.438 -29.680 1.00 86.19 83 ALA A CA 1
ATOM 606 C C . ALA A 1 83 ? 32.440 16.369 -30.094 1.00 86.19 83 ALA A C 1
ATOM 608 O O . ALA A 1 83 ? 32.905 16.292 -31.236 1.00 86.19 83 ALA A O 1
ATOM 609 N N . LYS A 1 84 ? 32.950 17.192 -29.165 1.00 89.19 84 LYS A N 1
ATOM 610 C CA . LYS A 1 84 ? 34.103 18.085 -29.397 1.00 89.19 84 LYS A CA 1
ATOM 611 C C . LYS A 1 84 ? 35.391 17.301 -29.654 1.00 89.19 84 LYS A C 1
ATOM 613 O O . LYS A 1 84 ? 36.123 17.617 -30.590 1.00 89.19 84 LYS A O 1
ATOM 618 N N . LEU A 1 85 ? 35.644 16.252 -28.872 1.00 87.81 85 LEU A N 1
ATOM 619 C CA . LEU A 1 85 ? 36.828 15.406 -29.021 1.00 87.81 85 LEU A CA 1
ATOM 620 C C . LEU A 1 85 ? 36.815 14.658 -30.357 1.00 87.81 85 LEU A C 1
ATOM 622 O O . LEU A 1 85 ? 37.820 14.642 -31.064 1.00 87.81 85 LEU A O 1
ATOM 626 N N . ARG A 1 86 ? 35.660 14.107 -30.750 1.00 87.88 86 ARG A N 1
ATOM 627 C CA . ARG A 1 86 ? 35.480 13.453 -32.051 1.00 87.88 86 ARG A CA 1
ATOM 628 C C . ARG A 1 86 ? 35.738 14.421 -33.203 1.00 87.88 86 ARG A C 1
ATOM 630 O O . ARG A 1 86 ? 36.397 14.036 -34.163 1.00 87.88 86 ARG A O 1
ATOM 637 N N . PHE A 1 87 ? 35.231 15.654 -33.115 1.00 91.69 87 PHE A N 1
ATOM 638 C CA . PHE A 1 87 ? 35.462 16.678 -34.137 1.00 91.69 87 PHE A CA 1
ATOM 639 C C . PHE A 1 87 ? 36.952 17.018 -34.261 1.00 91.69 87 PHE A C 1
ATOM 641 O O . PHE A 1 87 ? 37.508 16.904 -35.351 1.00 91.69 87 PHE A O 1
ATOM 648 N N . SER A 1 88 ? 37.607 17.328 -33.139 1.00 91.94 88 SER A N 1
ATOM 649 C CA . SER A 1 88 ? 39.040 17.646 -33.088 1.00 91.94 88 SER A CA 1
ATOM 650 C C . SER A 1 88 ? 39.912 16.503 -33.625 1.00 91.94 88 SER A C 1
ATOM 652 O O . SER A 1 88 ? 40.805 16.726 -34.439 1.00 91.94 88 SER A O 1
ATOM 654 N N . TYR A 1 89 ? 39.611 15.257 -33.244 1.00 93.38 89 TYR A N 1
ATOM 655 C CA . TYR A 1 89 ? 40.345 14.082 -33.716 1.00 93.38 89 TYR A CA 1
ATOM 656 C C . TYR A 1 89 ? 40.206 13.879 -35.228 1.00 93.38 89 TYR A C 1
ATOM 658 O O . TYR A 1 89 ? 41.203 13.698 -35.923 1.00 93.38 89 TYR A O 1
ATOM 666 N N . VAL A 1 90 ? 38.979 13.935 -35.757 1.00 92.25 90 VAL A N 1
ATOM 667 C CA . VAL A 1 90 ? 38.743 13.785 -37.200 1.00 92.25 90 VAL A CA 1
ATOM 668 C C . VAL A 1 90 ? 39.435 14.905 -37.975 1.00 92.25 90 VAL A C 1
ATOM 670 O O . VAL A 1 90 ? 40.073 14.640 -38.993 1.00 92.25 90 VAL A O 1
ATOM 673 N N . GLU A 1 91 ? 39.370 16.141 -37.488 1.00 92.44 91 GLU A N 1
ATOM 674 C CA . GLU A 1 91 ? 40.067 17.278 -38.087 1.00 92.44 91 GLU A CA 1
ATOM 675 C C . GLU A 1 91 ? 41.592 17.084 -38.074 1.00 92.44 91 GLU A C 1
ATOM 677 O O . GLU A 1 91 ? 42.256 17.299 -39.086 1.00 92.44 91 GLU A O 1
ATOM 682 N N . GLN A 1 92 ? 42.163 16.626 -36.961 1.00 93.12 92 GLN A N 1
ATOM 683 C CA . GLN A 1 92 ? 43.600 16.389 -36.857 1.00 93.12 92 GLN A CA 1
ATOM 684 C C . GLN A 1 92 ? 44.062 15.262 -37.789 1.00 93.12 92 GLN A C 1
ATOM 686 O O . GLN A 1 92 ? 45.022 15.445 -38.535 1.00 93.12 92 GLN A O 1
ATOM 691 N N . VAL A 1 93 ? 43.366 14.123 -37.797 1.00 91.56 93 VAL A N 1
ATOM 692 C CA . VAL A 1 93 ? 43.720 12.974 -38.648 1.00 91.56 93 VAL A CA 1
ATOM 693 C C . VAL A 1 93 ? 43.574 13.317 -40.129 1.00 91.56 93 VAL A C 1
ATOM 695 O O . VAL A 1 93 ? 44.387 12.885 -40.944 1.00 91.56 93 VAL A O 1
ATOM 698 N N . THR A 1 94 ? 42.561 14.104 -40.500 1.00 88.44 94 THR A N 1
ATOM 699 C CA . THR A 1 94 ? 42.388 14.549 -41.892 1.00 88.44 94 THR A CA 1
ATOM 700 C C . THR A 1 94 ? 43.471 15.539 -42.306 1.00 88.44 94 THR A C 1
ATOM 702 O O . THR A 1 94 ? 44.043 15.371 -43.382 1.00 88.44 94 THR A O 1
ATOM 705 N N . LYS A 1 95 ? 43.825 16.502 -41.445 1.00 91.62 95 LYS A N 1
ATOM 706 C CA . LYS A 1 95 ? 44.959 17.412 -41.671 1.00 91.62 95 LYS A CA 1
ATOM 707 C C . LYS A 1 95 ? 46.273 16.649 -41.839 1.00 91.62 95 LYS A C 1
ATOM 709 O O . LYS A 1 95 ? 47.008 16.910 -42.785 1.00 91.62 95 LYS A O 1
ATOM 714 N N . GLU A 1 96 ? 46.550 15.682 -40.970 1.00 90.06 96 GLU A N 1
ATOM 715 C CA . GLU A 1 96 ? 47.760 14.859 -41.049 1.00 90.06 96 GLU A CA 1
ATOM 716 C C . GLU A 1 96 ? 47.788 14.006 -42.322 1.00 90.06 96 GLU A C 1
ATOM 718 O O . GLU A 1 96 ? 48.782 14.027 -43.048 1.00 90.06 96 GLU A O 1
ATOM 723 N N . LYS A 1 97 ? 46.690 13.304 -42.640 1.00 86.75 97 LYS A N 1
ATOM 724 C CA . LYS A 1 97 ? 46.578 12.522 -43.881 1.00 86.75 97 LYS A CA 1
ATOM 725 C C . LYS A 1 97 ? 46.775 13.392 -45.118 1.00 86.75 97 LYS A C 1
ATOM 727 O O . LYS A 1 97 ? 47.460 12.962 -46.037 1.00 86.75 97 LYS A O 1
ATOM 732 N N . PHE A 1 98 ? 46.215 14.601 -45.136 1.00 85.31 98 PHE A N 1
ATOM 733 C CA . PHE A 1 98 ? 46.373 15.539 -46.246 1.00 85.31 98 PHE A CA 1
ATOM 734 C C . PHE A 1 98 ? 47.826 15.996 -46.410 1.00 85.31 98 PHE A C 1
ATOM 736 O O . PHE A 1 98 ? 48.369 15.932 -47.510 1.00 85.31 98 PHE A O 1
ATOM 743 N N . ILE A 1 99 ? 48.491 16.384 -45.316 1.00 87.56 99 ILE A N 1
ATOM 744 C CA . ILE A 1 99 ? 49.909 16.769 -45.347 1.00 87.56 99 ILE A CA 1
ATOM 745 C C . ILE A 1 99 ? 50.767 15.588 -45.810 1.00 87.56 99 ILE A C 1
ATOM 747 O O . ILE A 1 99 ? 51.614 15.756 -46.682 1.00 87.56 99 ILE A O 1
ATOM 751 N N . ARG A 1 100 ? 50.523 14.382 -45.286 1.00 86.62 100 ARG A N 1
ATOM 752 C CA . ARG A 1 100 ? 51.245 13.174 -45.700 1.00 86.62 100 ARG A CA 1
ATOM 753 C C . ARG A 1 100 ? 50.987 12.818 -47.167 1.00 86.62 100 ARG A C 1
ATOM 755 O O . ARG A 1 100 ? 51.905 12.343 -47.816 1.00 86.62 100 ARG A O 1
ATOM 762 N N . ALA A 1 101 ? 49.791 13.060 -47.698 1.00 83.25 101 ALA A N 1
ATOM 763 C CA . ALA A 1 101 ? 49.488 12.822 -49.109 1.00 83.25 101 ALA A CA 1
ATOM 764 C C . ALA A 1 101 ? 50.222 13.795 -50.051 1.00 83.25 101 ALA A C 1
ATOM 766 O O . ALA A 1 101 ? 50.583 13.401 -51.155 1.00 83.25 101 ALA A O 1
ATOM 767 N N . ILE A 1 102 ? 50.463 15.040 -49.616 1.00 82.56 102 ILE A N 1
ATOM 768 C CA . ILE A 1 102 ? 51.175 16.062 -50.407 1.00 82.56 102 ILE A CA 1
ATOM 769 C C . ILE A 1 102 ? 52.697 15.943 -50.271 1.00 82.56 102 ILE A C 1
ATOM 771 O O . ILE A 1 102 ? 53.420 16.168 -51.236 1.00 82.56 102 ILE A O 1
ATOM 775 N N . VAL A 1 103 ? 53.184 15.650 -49.063 1.00 86.19 103 VAL A N 1
ATOM 776 C CA . VAL A 1 103 ? 54.618 15.665 -48.716 1.00 86.19 103 VAL A CA 1
ATOM 777 C C . VAL A 1 103 ? 55.243 14.263 -48.777 1.00 86.19 103 VAL A C 1
ATOM 779 O O . VAL A 1 103 ? 56.463 14.135 -48.791 1.00 86.19 103 VAL A O 1
ATOM 782 N N . GLY A 1 104 ? 54.430 13.205 -48.787 1.00 79.12 104 GLY A N 1
ATOM 783 C CA . GLY A 1 104 ? 54.896 11.822 -48.862 1.00 79.12 104 GLY A CA 1
ATOM 784 C C . GLY A 1 104 ? 55.506 11.485 -50.220 1.00 79.12 104 GLY A C 1
ATOM 785 O O . GLY A 1 104 ? 54.980 11.878 -51.258 1.00 79.12 104 GLY A O 1
ATOM 786 N N . ASP A 1 105 ? 56.604 10.730 -50.194 1.00 72.38 105 ASP A N 1
ATOM 787 C CA . ASP A 1 105 ? 57.292 10.220 -51.379 1.00 72.38 105 ASP A CA 1
ATOM 788 C C . ASP A 1 105 ? 57.210 8.680 -51.362 1.00 72.38 105 ASP A C 1
ATOM 790 O O . ASP A 1 105 ? 57.776 8.063 -50.449 1.00 72.38 105 ASP A O 1
ATOM 794 N N . PRO A 1 106 ? 56.472 8.026 -52.282 1.00 71.94 106 PRO A N 1
ATOM 795 C CA . PRO A 1 106 ? 55.781 8.578 -53.453 1.00 71.94 106 PRO A CA 1
ATOM 796 C C . PRO A 1 106 ? 54.423 9.245 -53.132 1.00 71.94 106 PRO A C 1
ATOM 798 O O . PRO A 1 106 ? 53.759 8.854 -52.165 1.00 71.94 106 PRO A O 1
ATOM 801 N N . PRO A 1 107 ? 53.974 10.216 -53.957 1.00 73.88 107 PRO A N 1
ATOM 802 C CA . PRO A 1 107 ? 52.711 10.920 -53.751 1.00 73.88 107 PRO A CA 1
ATOM 803 C C . PRO A 1 107 ? 51.524 9.958 -53.841 1.00 73.88 107 PRO A C 1
ATOM 805 O O . PRO A 1 107 ? 51.447 9.115 -54.739 1.00 73.88 107 PRO A O 1
ATOM 808 N N . LEU A 1 108 ? 50.575 10.102 -52.915 1.00 70.88 108 LEU A N 1
ATOM 809 C CA . LEU A 1 108 ? 49.390 9.251 -52.864 1.00 70.88 108 LEU A CA 1
ATOM 810 C C . LEU A 1 108 ? 48.399 9.688 -53.958 1.00 70.88 108 LEU A C 1
ATOM 812 O O . LEU A 1 108 ? 47.687 10.680 -53.800 1.00 70.88 108 LEU A O 1
ATOM 816 N N . ILE A 1 109 ? 48.365 8.967 -55.078 1.00 71.25 109 ILE A N 1
ATOM 817 C CA . ILE A 1 109 ? 47.404 9.198 -56.163 1.00 71.25 109 ILE A CA 1
ATOM 818 C C . ILE A 1 109 ? 46.161 8.360 -55.867 1.00 71.25 109 ILE A C 1
ATOM 820 O O . ILE A 1 109 ? 46.237 7.137 -55.828 1.00 71.25 109 ILE A O 1
ATOM 824 N N . VAL A 1 110 ? 45.025 9.018 -55.638 1.00 75.56 110 VAL A N 1
ATOM 825 C CA . VAL A 1 110 ? 43.738 8.341 -55.432 1.00 75.56 110 VAL A CA 1
ATOM 826 C C . VAL A 1 110 ? 43.209 7.876 -56.787 1.00 75.56 110 VAL A C 1
ATOM 828 O O . VAL A 1 110 ? 42.937 8.709 -57.655 1.00 75.56 110 VAL A O 1
ATOM 831 N N . ASP A 1 111 ? 43.056 6.565 -56.971 1.00 84.56 111 ASP A N 1
ATOM 832 C CA . ASP A 1 111 ? 42.432 6.003 -58.169 1.00 84.56 111 ASP A CA 1
ATOM 833 C C . ASP A 1 111 ? 40.903 6.206 -58.096 1.00 84.56 111 ASP A C 1
ATOM 835 O O . ASP A 1 111 ? 40.281 5.841 -57.090 1.00 84.56 111 ASP A O 1
ATOM 839 N N . PRO A 1 112 ? 40.253 6.788 -59.124 1.00 86.00 112 PRO A N 1
ATOM 840 C CA . PRO A 1 112 ? 38.795 6.889 -59.167 1.00 86.00 112 PRO A CA 1
ATOM 841 C C . PRO A 1 112 ? 38.075 5.536 -59.027 1.00 86.00 112 PRO A C 1
ATOM 843 O O . PRO A 1 112 ? 36.960 5.515 -58.504 1.00 86.00 112 PRO A O 1
ATOM 846 N N . ALA A 1 113 ? 38.685 4.419 -59.446 1.00 86.81 113 ALA A N 1
ATOM 847 C CA . ALA A 1 113 ? 38.119 3.083 -59.258 1.00 86.81 113 ALA A CA 1
ATOM 848 C C . ALA A 1 113 ? 38.123 2.659 -57.778 1.00 86.81 113 ALA A C 1
ATOM 850 O O . ALA A 1 113 ? 37.090 2.238 -57.258 1.00 86.81 113 ALA A O 1
ATOM 851 N N . GLU A 1 114 ? 39.242 2.860 -57.075 1.00 86.94 114 GLU A N 1
ATOM 852 C CA . GLU A 1 114 ? 39.357 2.587 -55.635 1.00 86.94 114 GLU A CA 1
ATOM 853 C C . GLU A 1 114 ? 38.389 3.467 -54.828 1.00 86.94 114 GLU A C 1
ATOM 855 O O . GLU A 1 114 ? 37.735 3.003 -53.892 1.00 86.94 114 GLU A O 1
ATOM 860 N N . ASN A 1 115 ? 38.222 4.731 -55.226 1.00 86.19 115 ASN A N 1
ATOM 861 C CA . ASN A 1 115 ? 37.269 5.622 -54.573 1.00 86.19 115 ASN A CA 1
ATOM 862 C C . ASN A 1 115 ? 35.813 5.155 -54.769 1.00 86.19 115 ASN A C 1
ATOM 864 O O . ASN A 1 115 ? 35.031 5.187 -53.819 1.00 86.19 115 ASN A O 1
ATOM 868 N N . ALA A 1 116 ? 35.453 4.658 -55.957 1.00 89.50 116 ALA A N 1
ATOM 869 C CA . ALA A 1 116 ? 34.123 4.100 -56.210 1.00 89.50 116 ALA A CA 1
ATOM 870 C C . ALA A 1 116 ? 33.848 2.830 -55.376 1.00 89.50 116 ALA A C 1
ATOM 872 O O . ALA A 1 116 ? 32.750 2.667 -54.837 1.00 89.50 116 ALA A O 1
ATOM 873 N N . GLU A 1 117 ? 34.844 1.953 -55.209 1.00 90.62 117 GLU A N 1
ATOM 874 C CA . GLU A 1 117 ? 34.739 0.769 -54.344 1.00 90.62 117 GLU A CA 1
ATOM 875 C C . GLU A 1 117 ? 34.583 1.153 -52.863 1.00 90.62 117 GLU A C 1
ATOM 877 O O . GLU A 1 117 ? 33.700 0.638 -52.166 1.00 90.62 117 GLU A O 1
ATOM 882 N N . LEU A 1 118 ? 35.377 2.114 -52.378 1.00 91.06 118 LEU A N 1
ATOM 883 C CA . LEU A 1 118 ? 35.279 2.629 -51.009 1.00 91.06 118 LEU A CA 1
ATOM 884 C C . LEU A 1 118 ? 33.952 3.350 -50.745 1.00 91.06 118 LEU A C 1
ATOM 886 O O . LEU A 1 118 ? 33.422 3.279 -49.632 1.00 91.06 118 LEU A O 1
ATOM 890 N N . GLU A 1 119 ? 33.389 4.036 -51.738 1.00 90.12 119 GLU A N 1
ATOM 891 C CA . GLU A 1 119 ? 32.057 4.638 -51.651 1.00 90.12 119 GLU A CA 1
ATOM 892 C C . GLU A 1 119 ? 30.962 3.571 -51.530 1.00 90.12 119 GLU A C 1
ATOM 894 O O . GLU A 1 119 ? 30.073 3.713 -50.683 1.00 90.12 119 GLU A O 1
ATOM 899 N N . ALA A 1 120 ? 31.057 2.476 -52.291 1.00 92.75 120 ALA A N 1
ATOM 900 C CA . ALA A 1 120 ? 30.124 1.354 -52.204 1.00 92.75 120 ALA A CA 1
ATOM 901 C C . ALA A 1 120 ? 30.187 0.656 -50.831 1.00 92.75 120 ALA A C 1
ATOM 903 O O . ALA A 1 120 ? 29.149 0.457 -50.191 1.00 92.75 120 ALA A O 1
ATOM 904 N N . LEU A 1 121 ? 31.393 0.369 -50.325 1.00 94.31 121 LEU A N 1
ATOM 905 C CA . LEU A 1 121 ? 31.589 -0.214 -48.991 1.00 94.31 121 LEU A CA 1
ATOM 906 C C . LEU A 1 121 ? 31.079 0.715 -47.880 1.00 94.31 121 LEU A C 1
ATOM 908 O O . LEU A 1 121 ? 30.393 0.274 -46.956 1.00 94.31 121 LEU A O 1
ATOM 912 N N . ASN A 1 122 ? 31.344 2.021 -47.982 1.00 93.38 122 ASN A N 1
ATOM 913 C CA . ASN A 1 122 ? 30.810 3.000 -47.037 1.00 93.38 122 ASN A CA 1
ATOM 914 C C . ASN A 1 122 ? 29.284 3.090 -47.095 1.00 93.38 122 ASN A C 1
ATOM 916 O O . ASN A 1 122 ? 28.652 3.289 -46.057 1.00 93.38 122 ASN A O 1
ATOM 920 N N . ALA A 1 123 ? 28.675 2.979 -48.277 1.00 94.25 123 ALA A N 1
ATOM 921 C CA . ALA A 1 123 ? 27.224 2.975 -48.418 1.00 94.25 123 ALA A CA 1
ATOM 922 C C . ALA A 1 123 ? 26.604 1.756 -47.719 1.00 94.25 123 ALA A C 1
ATOM 924 O O . ALA A 1 123 ? 25.638 1.917 -46.967 1.00 94.25 123 ALA A O 1
ATOM 925 N N . GLN A 1 124 ? 27.204 0.573 -47.884 1.00 95.06 124 GLN A N 1
ATOM 926 C CA . GLN A 1 124 ? 26.784 -0.641 -47.186 1.00 95.06 124 GLN A CA 1
ATOM 927 C C . GLN A 1 124 ? 26.939 -0.500 -45.664 1.00 95.06 124 GLN A C 1
ATOM 929 O O . GLN A 1 124 ? 25.962 -0.657 -44.930 1.00 95.06 124 GLN A O 1
ATOM 934 N N . ALA A 1 125 ? 28.118 -0.095 -45.183 1.00 94.75 125 ALA A N 1
ATOM 935 C CA . ALA A 1 125 ? 28.369 0.094 -43.754 1.00 94.75 125 ALA A CA 1
ATOM 936 C C . ALA A 1 125 ? 27.443 1.159 -43.132 1.00 94.75 125 ALA A C 1
ATOM 938 O O . ALA A 1 125 ? 26.967 1.011 -42.005 1.00 94.75 125 ALA A O 1
ATOM 939 N N . LYS A 1 126 ? 27.122 2.234 -43.868 1.00 95.38 126 LYS A N 1
ATOM 940 C CA . LYS A 1 126 ? 26.142 3.247 -43.437 1.00 95.38 126 LYS A CA 1
ATOM 941 C C . LYS A 1 126 ? 24.729 2.677 -43.347 1.00 95.38 126 LYS A C 1
ATOM 943 O O . LYS A 1 126 ? 23.999 3.052 -42.427 1.00 95.38 126 LYS A O 1
ATOM 948 N N . ALA A 1 127 ? 24.331 1.808 -44.276 1.00 95.06 127 ALA A N 1
ATOM 949 C CA . ALA A 1 127 ? 23.030 1.150 -44.237 1.00 95.06 127 ALA A CA 1
ATOM 950 C C . ALA A 1 127 ? 22.919 0.225 -43.014 1.00 95.06 127 ALA A C 1
ATOM 952 O O . ALA A 1 127 ? 21.963 0.351 -42.245 1.00 95.06 127 ALA A O 1
ATOM 953 N N . GLU A 1 128 ? 23.933 -0.606 -42.770 1.00 95.62 128 GLU A N 1
ATOM 954 C CA . GLU A 1 128 ? 24.015 -1.486 -41.598 1.00 95.62 128 GLU A CA 1
ATOM 955 C C . GLU A 1 128 ? 23.994 -0.678 -40.291 1.00 95.62 128 GLU A C 1
ATOM 957 O O . GLU A 1 128 ? 23.160 -0.918 -39.413 1.00 95.62 128 GLU A O 1
ATOM 962 N N . LEU A 1 129 ? 24.804 0.380 -40.192 1.00 94.75 129 LEU A N 1
ATOM 963 C CA . LEU A 1 129 ? 24.811 1.267 -39.027 1.00 94.75 129 LEU A CA 1
ATOM 964 C C . LEU A 1 129 ? 23.444 1.926 -38.797 1.00 94.75 129 LEU A C 1
ATOM 966 O O . LEU A 1 129 ? 23.022 2.091 -37.652 1.00 94.75 129 LEU A O 1
ATOM 970 N N . LYS A 1 130 ? 22.732 2.309 -39.862 1.00 96.25 130 LYS A N 1
ATOM 971 C CA . LYS A 1 130 ? 21.384 2.884 -39.753 1.00 96.25 130 LYS A CA 1
ATOM 972 C C . LYS A 1 130 ? 20.382 1.853 -39.235 1.00 96.25 130 LYS A C 1
ATOM 974 O O . LYS A 1 130 ? 19.551 2.201 -38.396 1.00 96.25 130 LYS A O 1
ATOM 979 N N . THR A 1 131 ? 20.471 0.601 -39.687 1.00 96.00 131 THR A N 1
ATOM 980 C CA . THR A 1 131 ? 19.621 -0.478 -39.163 1.00 96.00 131 THR A CA 1
ATOM 981 C C . THR A 1 131 ? 19.893 -0.755 -37.691 1.00 96.00 131 THR A C 1
ATOM 983 O O . THR A 1 131 ? 18.944 -0.805 -36.910 1.00 96.00 131 THR A O 1
ATOM 986 N N . LEU A 1 132 ? 21.166 -0.815 -37.291 1.00 95.81 132 LEU A N 1
ATOM 987 C CA . LEU A 1 132 ? 21.549 -1.064 -35.906 1.00 95.81 132 LEU A CA 1
ATOM 988 C C . LEU A 1 132 ? 21.133 0.096 -34.993 1.00 95.81 132 LEU A C 1
ATOM 990 O O . LEU A 1 132 ? 20.576 -0.127 -33.925 1.00 95.81 132 LEU A O 1
ATOM 994 N N . LYS A 1 133 ? 21.307 1.349 -35.435 1.00 95.88 133 LYS A N 1
ATOM 995 C CA . LYS A 1 133 ? 20.825 2.529 -34.695 1.00 95.88 133 LYS A CA 1
ATOM 996 C C . LYS A 1 133 ? 19.318 2.496 -34.466 1.00 95.88 133 LYS A C 1
ATOM 998 O O . LYS A 1 133 ? 18.873 2.864 -33.384 1.00 95.88 133 LYS A O 1
ATOM 1003 N N . ARG A 1 134 ? 18.539 2.056 -35.460 1.00 95.62 134 ARG A N 1
ATOM 1004 C CA . ARG A 1 134 ? 17.088 1.898 -35.307 1.00 95.62 134 ARG A CA 1
ATOM 1005 C C . ARG A 1 134 ? 16.756 0.816 -34.278 1.00 95.62 134 ARG A C 1
ATOM 1007 O O . ARG A 1 134 ? 15.947 1.075 -33.400 1.00 95.62 134 ARG A O 1
ATOM 1014 N N . GLN A 1 135 ? 17.417 -0.340 -34.344 1.00 95.38 135 GLN A N 1
ATOM 1015 C CA . GLN A 1 135 ? 17.228 -1.424 -33.371 1.00 95.38 135 GLN A CA 1
ATOM 1016 C C . GLN A 1 135 ? 17.579 -0.989 -31.944 1.00 95.38 135 GLN A C 1
ATOM 1018 O O . GLN A 1 135 ? 16.828 -1.267 -31.017 1.00 95.38 135 GLN A O 1
ATOM 1023 N N . VAL A 1 136 ? 18.690 -0.266 -31.762 1.00 95.69 136 VAL A N 1
ATOM 1024 C CA . VAL A 1 136 ? 19.079 0.271 -30.450 1.00 95.69 136 VAL A CA 1
ATOM 1025 C C . VAL A 1 136 ? 18.053 1.288 -29.956 1.00 95.69 136 VAL A C 1
ATOM 1027 O O . VAL A 1 136 ? 17.665 1.228 -28.796 1.00 95.69 136 VAL A O 1
ATOM 1030 N N . ALA A 1 137 ? 17.571 2.190 -30.815 1.00 94.06 137 ALA A N 1
ATOM 1031 C CA . ALA A 1 137 ? 16.538 3.153 -30.434 1.00 94.06 137 ALA A CA 1
ATOM 1032 C C . ALA A 1 137 ? 15.221 2.466 -30.025 1.00 94.06 137 ALA A C 1
ATOM 1034 O O . ALA A 1 137 ? 14.606 2.864 -29.040 1.00 94.06 137 ALA A O 1
ATOM 1035 N N . GLU A 1 138 ? 14.816 1.415 -30.742 1.00 96.12 138 GLU A N 1
ATOM 1036 C CA . GLU A 1 138 ? 13.644 0.597 -30.401 1.00 96.12 138 GLU A CA 1
ATOM 1037 C C . GLU A 1 138 ? 13.829 -0.129 -29.061 1.00 96.12 138 GLU A C 1
ATOM 1039 O O . GLU A 1 138 ? 12.930 -0.105 -28.223 1.00 96.12 138 GLU A O 1
ATOM 1044 N N . LEU A 1 139 ? 15.007 -0.715 -28.821 1.00 95.25 139 LEU A N 1
ATOM 1045 C CA . LEU A 1 139 ? 15.322 -1.388 -27.561 1.00 95.25 139 LEU A CA 1
ATOM 1046 C C . LEU A 1 139 ? 15.329 -0.410 -26.378 1.00 95.25 139 LEU A C 1
ATOM 1048 O O . LEU A 1 139 ? 14.794 -0.732 -25.323 1.00 95.25 139 LEU A O 1
ATOM 1052 N N . VAL A 1 140 ? 15.903 0.783 -26.553 1.00 93.50 140 VAL A N 1
ATOM 1053 C CA . VAL A 1 140 ? 15.910 1.830 -25.520 1.00 93.50 140 VAL A CA 1
ATOM 1054 C C . VAL A 1 140 ? 14.485 2.270 -25.192 1.00 93.50 140 VAL A C 1
ATOM 1056 O O . VAL A 1 140 ? 14.131 2.317 -24.018 1.00 93.50 140 VAL A O 1
ATOM 1059 N N . ALA A 1 141 ? 13.642 2.507 -26.200 1.00 94.25 141 ALA A N 1
ATOM 1060 C CA . ALA A 1 141 ? 12.246 2.882 -25.978 1.00 94.25 141 ALA A CA 1
ATOM 1061 C C . ALA A 1 141 ? 11.457 1.789 -25.231 1.00 94.25 141 ALA A C 1
ATOM 1063 O O . ALA A 1 141 ? 10.657 2.088 -24.343 1.00 94.25 141 ALA A O 1
ATOM 1064 N N . GLU A 1 142 ? 11.696 0.514 -25.552 1.00 95.38 142 GLU A N 1
ATOM 1065 C CA . GLU A 1 142 ? 11.068 -0.602 -24.840 1.00 95.38 142 GLU A CA 1
ATOM 1066 C C . GLU A 1 142 ? 11.579 -0.722 -23.396 1.00 95.38 142 GLU A C 1
ATOM 1068 O O . GLU A 1 142 ? 10.779 -0.930 -22.484 1.00 95.38 142 GLU A O 1
ATOM 1073 N N . LEU A 1 143 ? 12.879 -0.519 -23.156 1.00 92.81 143 LEU A N 1
ATOM 1074 C CA . LEU A 1 143 ? 13.450 -0.495 -21.806 1.00 92.81 143 LEU A CA 1
ATOM 1075 C C . LEU A 1 143 ? 12.894 0.659 -20.966 1.00 92.81 143 LEU A C 1
ATOM 1077 O O . LEU A 1 143 ? 12.576 0.457 -19.797 1.00 92.81 143 LEU A O 1
ATOM 1081 N N . GLU A 1 144 ? 12.722 1.848 -21.542 1.00 91.44 144 GLU A N 1
ATOM 1082 C CA . GLU A 1 144 ? 12.093 2.985 -20.861 1.00 91.44 144 GLU A CA 1
ATOM 1083 C C . GLU A 1 144 ? 10.633 2.681 -20.500 1.00 91.44 144 GLU A C 1
ATOM 1085 O O . GLU A 1 144 ? 10.196 2.946 -19.375 1.00 91.44 144 GLU A O 1
ATOM 1090 N N . ARG A 1 145 ? 9.883 2.059 -21.419 1.00 94.81 145 ARG A N 1
ATOM 1091 C CA . ARG A 1 145 ? 8.498 1.630 -21.179 1.00 94.81 145 ARG A CA 1
ATOM 1092 C C . ARG A 1 145 ? 8.419 0.615 -20.039 1.00 94.81 145 ARG A C 1
ATOM 1094 O O . ARG A 1 145 ? 7.616 0.788 -19.120 1.00 94.81 145 ARG A O 1
ATOM 1101 N N . GLN A 1 146 ? 9.255 -0.421 -20.086 1.00 94.50 146 GLN A N 1
ATOM 1102 C CA . GLN A 1 146 ? 9.327 -1.455 -19.054 1.00 94.50 146 GLN A CA 1
ATOM 1103 C C . GLN A 1 146 ? 9.790 -0.880 -17.712 1.00 94.50 146 GLN A C 1
ATOM 1105 O O . GLN A 1 146 ? 9.216 -1.213 -16.677 1.00 94.50 146 GLN A O 1
ATOM 1110 N N . GLY A 1 147 ? 10.763 0.033 -17.719 1.00 90.25 147 GLY A N 1
ATOM 1111 C CA . GLY A 1 147 ? 11.231 0.739 -16.527 1.00 90.25 147 GLY A CA 1
ATOM 1112 C C . GLY A 1 147 ? 10.124 1.567 -15.873 1.00 90.25 147 GLY A C 1
ATOM 1113 O O . GLY A 1 147 ? 9.928 1.490 -14.659 1.00 90.25 147 GLY A O 1
ATOM 1114 N N . ALA A 1 148 ? 9.336 2.299 -16.666 1.00 90.12 148 ALA A N 1
ATOM 1115 C CA . ALA A 1 148 ? 8.196 3.066 -16.167 1.00 90.12 148 ALA A CA 1
ATOM 1116 C C . ALA A 1 148 ? 7.083 2.166 -15.600 1.00 90.12 148 ALA A C 1
ATOM 1118 O O . ALA A 1 148 ? 6.472 2.491 -14.577 1.00 90.12 148 ALA A O 1
ATOM 1119 N N . GLU A 1 149 ? 6.812 1.030 -16.245 1.00 94.25 149 GLU A N 1
ATOM 1120 C CA . GLU A 1 149 ? 5.842 0.047 -15.765 1.00 94.25 149 GLU A CA 1
ATOM 1121 C C . GLU A 1 149 ? 6.298 -0.596 -14.447 1.00 94.25 149 GLU A C 1
ATOM 1123 O O . GLU A 1 149 ? 5.536 -0.621 -13.476 1.00 94.25 149 GLU A O 1
ATOM 1128 N N . LEU A 1 150 ? 7.561 -1.020 -14.373 1.00 91.56 150 LEU A N 1
ATOM 1129 C CA . LEU A 1 150 ? 8.166 -1.593 -13.174 1.00 91.56 150 LEU A CA 1
ATOM 1130 C C . LEU A 1 150 ? 8.159 -0.597 -12.009 1.00 91.56 150 LEU A C 1
ATOM 1132 O O . LEU A 1 150 ? 7.802 -0.970 -10.893 1.00 91.56 150 LEU A O 1
ATOM 1136 N N . ALA A 1 151 ? 8.472 0.678 -12.255 1.00 87.31 151 ALA A N 1
ATOM 1137 C CA . ALA A 1 151 ? 8.422 1.720 -11.231 1.00 87.31 151 ALA A CA 1
ATOM 1138 C C . ALA A 1 151 ? 7.009 1.882 -10.641 1.00 87.31 151 ALA A C 1
ATOM 1140 O O . ALA A 1 151 ? 6.843 1.969 -9.421 1.00 87.31 151 ALA A O 1
ATOM 1141 N N . ARG A 1 152 ? 5.969 1.857 -11.489 1.00 91.75 152 ARG A N 1
ATOM 1142 C CA . ARG A 1 152 ? 4.566 1.910 -11.041 1.00 91.75 152 ARG A CA 1
ATOM 1143 C C . ARG A 1 152 ? 4.183 0.677 -10.227 1.00 91.75 152 ARG A C 1
ATOM 1145 O O . ARG A 1 152 ? 3.543 0.814 -9.183 1.00 91.75 152 ARG A O 1
ATOM 1152 N N . GLN A 1 153 ? 4.571 -0.513 -10.685 1.00 91.38 153 GLN A N 1
ATOM 1153 C CA . GLN A 1 153 ? 4.314 -1.765 -9.971 1.00 91.38 153 GLN A CA 1
ATOM 1154 C C . GLN A 1 153 ? 5.025 -1.785 -8.613 1.00 91.38 153 GLN A C 1
ATOM 1156 O O . GLN A 1 153 ? 4.402 -2.102 -7.603 1.00 91.38 153 GLN A O 1
ATOM 1161 N N . HIS A 1 154 ? 6.289 -1.363 -8.561 1.00 88.88 154 HIS A N 1
ATOM 1162 C CA . HIS A 1 154 ? 7.060 -1.274 -7.325 1.00 88.88 154 HIS A CA 1
ATOM 1163 C C . HIS A 1 154 ? 6.427 -0.297 -6.327 1.00 88.88 154 HIS A C 1
ATOM 1165 O O . HIS A 1 154 ? 6.264 -0.629 -5.154 1.00 88.88 154 HIS A O 1
ATOM 1171 N N . MET A 1 155 ? 5.991 0.880 -6.790 1.00 88.81 155 MET A N 1
ATOM 1172 C CA . MET A 1 155 ? 5.276 1.842 -5.946 1.00 88.81 155 MET A CA 1
ATOM 1173 C C . MET A 1 155 ? 3.983 1.242 -5.379 1.00 88.81 155 MET A C 1
ATOM 1175 O O . MET A 1 155 ? 3.710 1.375 -4.186 1.00 88.81 155 MET A O 1
ATOM 1179 N N . ARG A 1 156 ? 3.202 0.543 -6.211 1.00 91.81 156 ARG A N 1
ATOM 1180 C CA . ARG A 1 156 ? 1.975 -0.136 -5.778 1.00 91.81 156 ARG A CA 1
ATOM 1181 C C . ARG A 1 156 ? 2.258 -1.200 -4.716 1.00 91.81 156 ARG A C 1
ATOM 1183 O O . ARG A 1 156 ? 1.611 -1.187 -3.674 1.00 91.81 156 ARG A O 1
ATOM 1190 N N . VAL A 1 157 ? 3.240 -2.071 -4.946 1.00 89.25 157 VAL A N 1
ATOM 1191 C CA . VAL A 1 157 ? 3.651 -3.096 -3.973 1.00 89.25 157 VAL A CA 1
ATOM 1192 C C . VAL A 1 157 ? 4.148 -2.448 -2.678 1.00 89.25 157 VAL A C 1
ATOM 1194 O O . VAL A 1 157 ? 3.835 -2.929 -1.594 1.00 89.25 157 VAL A O 1
ATOM 1197 N N . GLY A 1 158 ? 4.861 -1.322 -2.760 1.00 87.81 158 GLY A N 1
ATOM 1198 C CA . GLY A 1 158 ? 5.261 -0.537 -1.590 1.00 87.81 158 GLY A CA 1
ATOM 1199 C C . GLY A 1 158 ? 4.064 -0.072 -0.752 1.00 87.81 158 GLY A C 1
ATOM 1200 O O . GLY A 1 158 ? 4.060 -0.250 0.466 1.00 87.81 158 GLY A O 1
ATOM 1201 N N . LEU A 1 159 ? 3.014 0.454 -1.392 1.00 89.75 159 LEU A N 1
ATOM 1202 C CA . LEU A 1 159 ? 1.775 0.847 -0.708 1.00 89.75 159 LEU A CA 1
ATOM 1203 C C . LEU A 1 159 ? 1.053 -0.356 -0.085 1.00 89.75 159 LEU A C 1
ATOM 1205 O O . LEU A 1 159 ? 0.635 -0.290 1.073 1.00 89.75 159 LEU A O 1
ATOM 1209 N N . GLU A 1 160 ? 0.934 -1.458 -0.827 1.00 89.38 160 GLU A N 1
ATOM 1210 C CA . GLU A 1 160 ? 0.319 -2.701 -0.346 1.00 89.38 160 GLU A CA 1
ATOM 1211 C C . GLU A 1 160 ? 1.089 -3.277 0.857 1.00 89.38 160 GLU A C 1
ATOM 1213 O O . GLU A 1 160 ? 0.472 -3.726 1.822 1.00 89.38 160 GLU A O 1
ATOM 1218 N N . ARG A 1 161 ? 2.426 -3.174 0.881 1.00 87.50 161 ARG A N 1
ATOM 1219 C CA . ARG A 1 161 ? 3.252 -3.574 2.035 1.00 87.50 161 ARG A CA 1
ATOM 1220 C C . ARG A 1 161 ? 2.987 -2.724 3.271 1.00 87.50 161 ARG A C 1
ATOM 1222 O O . ARG A 1 161 ? 2.860 -3.277 4.360 1.00 87.50 161 ARG A O 1
ATOM 1229 N N . VAL A 1 162 ? 2.845 -1.406 3.123 1.00 88.12 162 VAL A N 1
ATOM 1230 C CA . VAL A 1 162 ? 2.494 -0.522 4.251 1.00 88.12 162 VAL A CA 1
ATOM 1231 C C . VAL A 1 162 ? 1.112 -0.865 4.812 1.00 88.12 162 VAL A C 1
ATOM 1233 O O . VAL A 1 162 ? 0.908 -0.817 6.024 1.00 88.12 162 VAL A O 1
ATOM 1236 N N . GLN A 1 163 ? 0.153 -1.223 3.957 1.00 88.81 163 GLN A N 1
ATOM 1237 C CA . GLN A 1 163 ? -1.164 -1.683 4.404 1.00 88.81 163 GLN A CA 1
ATOM 1238 C C . GLN A 1 163 ? -1.075 -3.039 5.112 1.00 88.81 163 GLN A C 1
ATOM 1240 O O . GLN A 1 163 ? -1.644 -3.200 6.191 1.00 88.81 163 GLN A O 1
A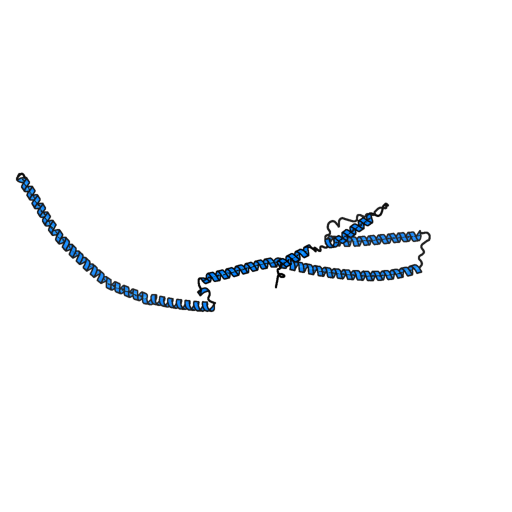TOM 1245 N N . LEU A 1 164 ? -0.308 -3.981 4.557 1.00 89.38 164 LEU A N 1
ATOM 1246 C CA . LEU A 1 164 ? -0.085 -5.295 5.155 1.00 89.38 164 LEU A CA 1
ATOM 1247 C C . LEU A 1 164 ? 0.578 -5.195 6.533 1.00 89.38 164 LEU A C 1
ATOM 1249 O O . LEU A 1 164 ? 0.193 -5.927 7.437 1.00 89.38 164 LEU A O 1
ATOM 1253 N N . ALA A 1 165 ? 1.508 -4.256 6.721 1.00 87.81 165 ALA A N 1
ATOM 1254 C CA . ALA A 1 165 ? 2.153 -4.013 8.009 1.00 87.81 165 ALA A CA 1
ATOM 1255 C C . ALA A 1 165 ? 1.172 -3.535 9.099 1.00 87.81 165 ALA A C 1
ATOM 1257 O O . ALA A 1 165 ? 1.395 -3.809 10.273 1.00 87.81 165 ALA A O 1
ATOM 1258 N N . LYS A 1 166 ? 0.069 -2.865 8.730 1.00 90.25 166 LYS A N 1
ATOM 1259 C CA . LYS A 1 166 ? -0.958 -2.383 9.677 1.00 90.25 166 LYS A CA 1
ATOM 1260 C C . LYS A 1 166 ? -1.995 -3.445 10.052 1.00 90.25 166 LYS A C 1
ATOM 1262 O O . LYS A 1 166 ? -2.650 -3.318 11.085 1.00 90.25 166 LYS A O 1
ATOM 1267 N N . LEU A 1 167 ? -2.176 -4.473 9.220 1.00 90.88 167 LEU A N 1
ATOM 1268 C CA . LEU A 1 167 ? -3.197 -5.505 9.430 1.00 90.88 167 LEU A CA 1
ATOM 1269 C C . LEU A 1 167 ? -3.018 -6.301 10.739 1.00 90.88 167 LEU A C 1
ATOM 1271 O O . LEU A 1 167 ? -4.023 -6.503 11.418 1.00 90.88 167 LEU A O 1
ATOM 1275 N N . PRO A 1 168 ? -1.805 -6.729 11.145 1.00 91.44 168 PRO A N 1
ATOM 1276 C CA . PRO A 1 168 ? -1.606 -7.436 12.410 1.00 91.44 168 PRO A CA 1
ATOM 1277 C C . PRO A 1 168 ? -2.081 -6.642 13.631 1.00 91.44 168 PRO A C 1
ATOM 1279 O O . PRO A 1 168 ? -2.769 -7.196 14.486 1.00 91.44 168 PRO A O 1
ATOM 1282 N N . ASP A 1 169 ? -1.783 -5.343 13.685 1.00 89.75 169 ASP A N 1
ATOM 1283 C CA . ASP A 1 169 ? -2.201 -4.478 14.793 1.00 89.75 169 ASP A CA 1
ATOM 1284 C C . ASP A 1 169 ? -3.722 -4.313 14.828 1.00 89.75 169 ASP A C 1
ATOM 1286 O O . ASP A 1 169 ? -4.343 -4.389 15.889 1.00 89.75 169 ASP A O 1
ATOM 1290 N N . GLN A 1 170 ? -4.342 -4.142 13.657 1.00 92.44 170 GLN A N 1
ATOM 1291 C CA . GLN A 1 170 ? -5.798 -4.078 13.530 1.00 92.44 170 GLN A CA 1
ATOM 1292 C C . GLN A 1 170 ? -6.465 -5.391 13.952 1.00 92.44 170 GLN A C 1
ATOM 1294 O O . GLN A 1 170 ? -7.477 -5.362 14.648 1.00 92.44 170 GLN A O 1
ATOM 1299 N N . MET A 1 171 ? -5.894 -6.540 13.579 1.00 92.00 171 MET A N 1
ATOM 1300 C CA . MET A 1 171 ? -6.379 -7.850 14.018 1.00 92.00 171 MET A CA 1
ATOM 1301 C C . MET A 1 171 ? -6.255 -8.008 15.533 1.00 92.00 171 MET A C 1
ATOM 1303 O O . MET A 1 171 ? -7.231 -8.381 16.177 1.00 92.00 171 MET A O 1
ATOM 1307 N N . ALA A 1 172 ? -5.110 -7.650 16.117 1.00 91.62 172 ALA A N 1
ATOM 1308 C CA . ALA A 1 172 ? -4.907 -7.708 17.562 1.00 91.62 172 ALA A CA 1
ATOM 1309 C C . ALA A 1 172 ? -5.876 -6.783 18.319 1.00 91.62 172 ALA A C 1
ATOM 1311 O O . ALA A 1 172 ? -6.367 -7.136 19.393 1.00 91.62 172 ALA A O 1
ATOM 1312 N N . GLN A 1 173 ? -6.182 -5.605 17.767 1.00 94.75 173 GLN A N 1
ATOM 1313 C CA . GLN A 1 173 ? -7.176 -4.701 18.341 1.00 94.75 173 GLN A CA 1
ATOM 1314 C C . GLN A 1 173 ? -8.589 -5.290 18.254 1.00 94.75 173 GLN A C 1
ATOM 1316 O O . GLN A 1 173 ? -9.292 -5.326 19.260 1.00 94.75 173 GLN A O 1
ATOM 1321 N N . LEU A 1 174 ? -8.981 -5.827 17.096 1.00 94.88 174 LEU A N 1
ATOM 1322 C CA . LEU A 1 174 ? -10.278 -6.485 16.924 1.00 94.88 174 LEU A CA 1
ATOM 1323 C C . LEU A 1 174 ? -10.432 -7.704 17.840 1.00 94.88 174 LEU A C 1
ATOM 1325 O O . LEU A 1 174 ? -11.508 -7.930 18.385 1.00 94.88 174 LEU A O 1
ATOM 1329 N N . GLU A 1 175 ? -9.372 -8.480 18.057 1.00 95.25 175 GLU A N 1
ATOM 1330 C CA . GLU A 1 175 ? -9.381 -9.608 18.992 1.00 95.25 175 GLU A CA 1
ATOM 1331 C C . GLU A 1 175 ? -9.597 -9.149 20.441 1.00 95.25 175 GLU A C 1
ATOM 1333 O O . GLU A 1 175 ? -10.401 -9.754 21.158 1.00 95.25 175 GLU A O 1
ATOM 1338 N N . LYS A 1 176 ? -8.953 -8.050 20.860 1.00 95.56 176 LYS A N 1
ATOM 1339 C CA . LYS A 1 176 ? -9.199 -7.420 22.170 1.00 95.56 176 LYS A CA 1
ATOM 1340 C C . LYS A 1 176 ? -10.636 -6.916 22.284 1.00 95.56 176 LYS A C 1
ATOM 1342 O O . LYS A 1 176 ? -11.297 -7.177 23.290 1.00 95.56 176 LYS A O 1
ATOM 1347 N N . ASP A 1 177 ? -11.150 -6.252 21.256 1.00 95.12 177 ASP A N 1
ATOM 1348 C CA . ASP A 1 177 ? -12.520 -5.736 21.241 1.00 95.12 177 ASP A CA 1
ATOM 1349 C C . ASP A 1 177 ? -13.540 -6.887 21.304 1.00 95.12 177 ASP A C 1
ATOM 1351 O O . ASP A 1 177 ? -14.498 -6.852 22.073 1.00 95.12 177 ASP A O 1
ATOM 1355 N N . VAL A 1 178 ? -13.304 -7.984 20.584 1.00 95.38 178 VAL A N 1
ATOM 1356 C CA . VAL A 1 178 ? -14.140 -9.189 20.670 1.00 95.38 178 VAL A CA 1
ATOM 1357 C C . VAL A 1 178 ? -14.062 -9.827 22.059 1.00 95.38 178 VAL A C 1
ATOM 1359 O O . VAL A 1 178 ? -15.091 -10.261 22.582 1.00 95.38 178 VAL A O 1
ATOM 1362 N N . ALA A 1 179 ? -12.880 -9.891 22.676 1.00 94.56 179 ALA A N 1
ATOM 1363 C CA . ALA A 1 179 ? -12.718 -10.423 24.028 1.00 94.56 179 ALA A CA 1
ATOM 1364 C C . ALA A 1 179 ? -13.471 -9.574 25.065 1.00 94.56 179 ALA A C 1
ATOM 1366 O O . ALA A 1 179 ? -14.231 -10.123 25.863 1.00 94.56 179 ALA A O 1
ATOM 1367 N N . THR A 1 180 ? -13.343 -8.245 25.002 1.00 95.12 180 THR A N 1
ATOM 1368 C CA . THR A 1 180 ? -14.065 -7.322 25.894 1.00 95.12 180 THR A CA 1
ATOM 1369 C C . THR A 1 180 ? -15.576 -7.400 25.693 1.00 95.12 180 THR A C 1
ATOM 1371 O O . THR A 1 180 ? -16.318 -7.454 26.671 1.00 95.12 180 THR A O 1
ATOM 1374 N N . LEU A 1 181 ? -16.059 -7.496 24.450 1.00 93.75 181 LEU A N 1
ATOM 1375 C CA . LEU A 1 181 ? -17.484 -7.675 24.159 1.00 93.75 181 LEU A CA 1
ATOM 1376 C C . LEU A 1 181 ? -18.017 -9.017 24.666 1.00 93.75 181 LEU A C 1
ATOM 1378 O O . LEU A 1 181 ? -19.129 -9.076 25.197 1.00 93.75 181 LEU A O 1
ATOM 1382 N N . ARG A 1 182 ? -17.241 -10.098 24.524 1.00 93.00 182 ARG A N 1
ATOM 1383 C CA . ARG A 1 182 ? -17.596 -11.413 25.077 1.00 93.00 182 ARG A CA 1
ATOM 1384 C C . ARG A 1 182 ? -17.660 -11.367 26.598 1.00 93.00 182 ARG A C 1
ATOM 1386 O O . ARG A 1 182 ? -18.645 -11.843 27.151 1.00 93.00 182 ARG A O 1
ATOM 1393 N N . GLN A 1 183 ? -16.687 -10.739 27.252 1.00 91.75 183 GLN A N 1
ATOM 1394 C CA . GLN A 1 183 ? -16.685 -10.567 28.702 1.00 91.75 183 GLN A CA 1
ATOM 1395 C C . GLN A 1 183 ? -17.864 -9.704 29.167 1.00 91.75 183 GLN A C 1
ATOM 1397 O O . GLN A 1 183 ? -18.626 -10.127 30.022 1.00 91.75 183 GLN A O 1
ATOM 1402 N N . ALA A 1 184 ? -18.124 -8.565 28.521 1.00 87.75 184 ALA A N 1
ATOM 1403 C CA . ALA A 1 184 ? -19.270 -7.713 28.837 1.00 87.75 184 ALA A CA 1
ATOM 1404 C C . ALA A 1 184 ? -20.623 -8.412 28.608 1.00 87.75 184 ALA A C 1
ATOM 1406 O O . ALA A 1 184 ? -21.621 -8.079 29.256 1.00 87.75 184 ALA A O 1
ATOM 1407 N N . ARG A 1 185 ? -20.689 -9.361 27.664 1.00 85.50 185 ARG A N 1
ATOM 1408 C CA . ARG A 1 185 ? -21.859 -10.223 27.458 1.00 85.50 185 ARG A CA 1
ATOM 1409 C C . ARG A 1 185 ? -21.983 -11.263 28.569 1.00 85.50 185 ARG A C 1
ATO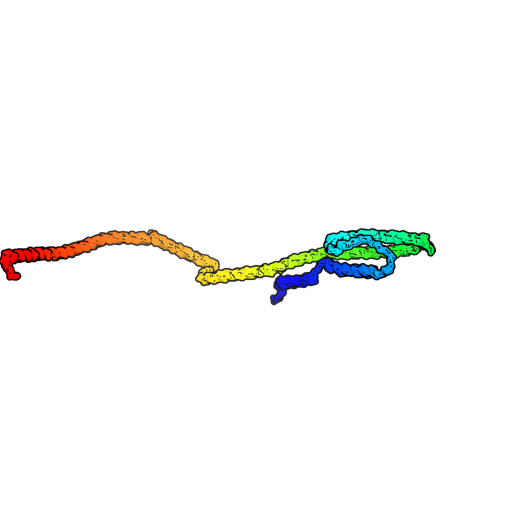M 1411 O O . ARG A 1 185 ? -23.096 -11.448 29.052 1.00 85.50 185 ARG A O 1
ATOM 1418 N N . GLN A 1 186 ? -20.883 -11.900 28.964 1.00 83.81 186 GLN A N 1
ATOM 1419 C CA . GLN A 1 186 ? -20.827 -12.855 30.073 1.00 83.81 186 GLN A CA 1
ATOM 1420 C C . GLN A 1 186 ? -21.238 -12.176 31.388 1.00 83.81 186 GLN A C 1
ATOM 1422 O O . GLN A 1 186 ? -22.188 -12.614 32.021 1.00 83.81 186 GLN A O 1
ATOM 1427 N N . ASP A 1 187 ? -20.654 -11.020 31.711 1.00 83.00 187 ASP A N 1
ATOM 1428 C CA . ASP A 1 187 ? -20.982 -10.226 32.900 1.00 83.00 187 ASP A CA 1
ATOM 1429 C C . ASP A 1 187 ? -22.455 -9.806 32.919 1.00 83.00 187 ASP A C 1
ATOM 1431 O O . ASP A 1 187 ? -23.098 -9.804 33.969 1.00 83.00 187 ASP A O 1
ATOM 1435 N N . ARG A 1 188 ? -23.025 -9.449 31.757 1.00 75.88 188 ARG A N 1
ATOM 1436 C CA . ARG A 1 188 ? -24.472 -9.216 31.638 1.00 75.88 188 ARG A CA 1
ATOM 1437 C C . ARG A 1 188 ? -25.253 -10.499 31.886 1.00 75.88 188 ARG A C 1
ATOM 1439 O O . ARG A 1 188 ? -26.225 -10.470 32.629 1.00 75.88 188 ARG A O 1
ATOM 1446 N N . GLN A 1 189 ? -24.854 -11.618 31.291 1.00 71.56 189 GLN A N 1
ATOM 1447 C CA . GLN A 1 189 ? -25.519 -12.901 31.508 1.00 71.56 189 GLN A CA 1
ATOM 1448 C C . GLN A 1 189 ? -25.471 -13.351 32.971 1.00 71.56 189 GLN A C 1
ATOM 1450 O O . GLN A 1 189 ? -26.479 -13.895 33.424 1.00 71.56 189 GLN A O 1
ATOM 1455 N N . ASP A 1 190 ? -24.376 -13.097 33.686 1.00 71.06 190 ASP A N 1
ATOM 1456 C CA . ASP A 1 190 ? -24.187 -13.438 35.098 1.00 71.06 190 ASP A CA 1
ATOM 1457 C C . ASP A 1 190 ? -24.962 -12.482 36.015 1.00 71.06 190 ASP A C 1
ATOM 1459 O O . ASP A 1 190 ? -25.682 -12.930 36.902 1.00 71.06 190 ASP A O 1
ATOM 1463 N N . LYS A 1 191 ? -24.946 -11.168 35.750 1.00 66.81 191 LYS A N 1
ATOM 1464 C CA . LYS A 1 191 ? -25.784 -10.195 36.482 1.00 66.81 191 LYS A CA 1
ATOM 1465 C C . LYS A 1 191 ? -27.281 -10.445 36.286 1.00 66.81 191 LYS A C 1
ATOM 1467 O O . LYS A 1 191 ? -28.055 -10.303 37.225 1.00 66.81 191 LYS A O 1
ATOM 1472 N N . HIS A 1 192 ? -27.690 -10.851 35.084 1.00 60.28 192 HIS A N 1
ATOM 1473 C CA . HIS A 1 192 ? -29.063 -11.266 34.791 1.00 60.28 192 HIS A CA 1
ATOM 1474 C C . HIS A 1 192 ? -29.357 -12.722 35.202 1.00 60.28 192 HIS A C 1
ATOM 1476 O O . HIS A 1 192 ? -30.481 -13.179 35.019 1.00 60.28 192 HIS A O 1
ATOM 1482 N N . ALA A 1 193 ? -28.388 -13.483 35.729 1.00 59.00 193 ALA A N 1
ATOM 1483 C CA . ALA A 1 193 ? -28.666 -14.787 36.338 1.00 59.00 193 ALA A CA 1
ATOM 1484 C C . ALA A 1 193 ? -29.336 -14.632 37.712 1.00 59.00 193 ALA A C 1
ATOM 1486 O O . ALA A 1 193 ? -30.093 -15.509 38.118 1.00 59.00 193 ALA A O 1
ATOM 1487 N N . THR A 1 194 ? -29.100 -13.504 38.388 1.00 64.94 194 THR A N 1
ATOM 1488 C CA . THR A 1 194 ? -29.706 -13.166 39.681 1.00 64.94 194 THR A CA 1
ATOM 1489 C C . THR A 1 194 ? -31.201 -12.840 39.565 1.00 64.94 194 THR A C 1
ATOM 1491 O O . THR A 1 194 ? -31.932 -13.090 40.515 1.00 64.94 194 THR A O 1
ATOM 1494 N N . ASP A 1 195 ? -31.663 -12.359 38.399 1.00 69.19 195 ASP A N 1
ATOM 1495 C CA . ASP A 1 195 ? -33.077 -12.064 38.117 1.00 69.19 195 ASP A CA 1
ATOM 1496 C C . ASP A 1 195 ? -33.540 -12.707 36.790 1.00 69.19 195 ASP A C 1
ATOM 1498 O O . ASP A 1 195 ? -33.333 -12.144 35.706 1.00 69.19 195 ASP A O 1
ATOM 1502 N N . PRO A 1 196 ? -34.196 -13.883 36.832 1.00 73.25 196 PRO A N 1
ATOM 1503 C CA . PRO A 1 196 ? -34.626 -14.607 35.634 1.00 73.25 196 PRO A CA 1
ATOM 1504 C C . PRO A 1 196 ? -35.694 -13.866 34.810 1.00 73.25 196 PRO A C 1
ATOM 1506 O O . PRO A 1 196 ? -35.794 -14.104 33.605 1.00 73.25 196 PRO A O 1
ATOM 1509 N N . GLU A 1 197 ? -36.443 -12.931 35.409 1.00 71.56 197 GLU A N 1
ATOM 1510 C CA . GLU A 1 197 ? -37.398 -12.064 34.694 1.00 71.56 197 GLU A CA 1
ATOM 1511 C C . GLU A 1 197 ? -36.693 -11.125 33.690 1.00 71.56 197 GLU A C 1
ATOM 1513 O O . GLU A 1 197 ? -37.264 -10.776 32.658 1.00 71.56 197 GLU A O 1
ATOM 1518 N N . LEU A 1 198 ? -35.413 -10.791 33.908 1.00 70.56 198 LEU A N 1
ATOM 1519 C CA . LEU A 1 198 ? -34.621 -9.940 33.005 1.00 70.56 198 LEU A CA 1
ATOM 1520 C C . LEU A 1 198 ? -33.989 -10.708 31.828 1.00 70.56 198 LEU A C 1
ATOM 1522 O O . LEU A 1 198 ? -33.406 -10.097 30.933 1.00 70.56 198 LEU A O 1
ATOM 1526 N N . ARG A 1 199 ? -34.100 -12.044 31.803 1.00 69.94 199 ARG A N 1
ATOM 1527 C CA . ARG A 1 199 ? -33.634 -12.913 30.699 1.00 69.94 199 ARG A CA 1
ATOM 1528 C C . ARG A 1 199 ? -34.731 -13.259 29.697 1.00 69.94 199 ARG A C 1
ATOM 1530 O O . ARG A 1 199 ? -34.515 -14.064 28.787 1.00 69.94 199 ARG A O 1
ATOM 1537 N N . 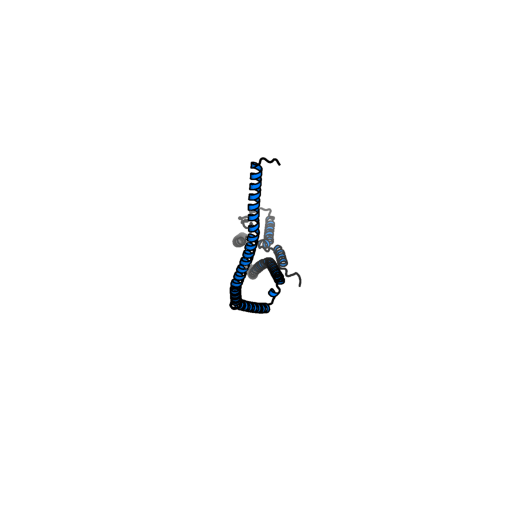LEU A 1 200 ? -35.919 -12.696 29.874 1.00 78.38 200 LEU A N 1
ATOM 1538 C CA . LEU A 1 200 ? -37.048 -12.992 29.015 1.00 78.38 200 LEU A CA 1
ATOM 1539 C C . LEU A 1 200 ? -36.814 -12.394 27.610 1.00 78.38 200 LEU A C 1
ATOM 1541 O O . LEU A 1 200 ? -36.342 -11.266 27.479 1.00 78.38 200 LEU A O 1
ATOM 1545 N N . PRO A 1 201 ? -37.126 -13.136 26.531 1.00 83.44 201 PRO A N 1
ATOM 1546 C CA . PRO A 1 201 ? -37.149 -12.569 25.189 1.00 83.44 201 PRO A CA 1
ATOM 1547 C C . PRO A 1 201 ? -38.176 -11.435 25.121 1.00 83.44 201 PRO A C 1
ATOM 1549 O O . PRO A 1 201 ? -39.166 -11.448 25.853 1.00 83.44 201 PRO A O 1
ATOM 1552 N N . ILE A 1 202 ? -37.971 -10.493 24.199 1.00 83.00 202 ILE A N 1
ATOM 1553 C CA . ILE A 1 202 ? -38.678 -9.202 24.175 1.00 83.00 202 ILE A CA 1
ATOM 1554 C C . ILE A 1 202 ? -40.216 -9.310 24.210 1.00 83.00 202 ILE A C 1
ATOM 1556 O O . ILE A 1 202 ? -40.890 -8.491 24.828 1.00 83.00 202 ILE A O 1
ATOM 1560 N N . GLY A 1 203 ? -40.784 -10.359 23.606 1.00 84.88 203 GLY A N 1
ATOM 1561 C CA . GLY A 1 203 ? -42.227 -10.610 23.658 1.00 84.88 203 GLY A CA 1
ATOM 1562 C C . GLY A 1 203 ? -42.724 -11.007 25.053 1.00 84.88 203 GLY A C 1
ATOM 1563 O O . GLY A 1 203 ? -43.786 -10.570 25.480 1.00 84.88 203 GLY A O 1
ATOM 1564 N N . LYS A 1 204 ? -41.940 -11.792 25.802 1.00 85.12 204 LYS A N 1
ATOM 1565 C CA . LYS A 1 204 ? -42.289 -12.190 27.172 1.00 85.12 204 LYS A CA 1
ATOM 1566 C C . LYS A 1 204 ? -42.074 -11.053 28.173 1.00 85.12 204 LYS A C 1
ATOM 1568 O O . LYS A 1 204 ? -42.852 -10.948 29.113 1.00 85.12 204 LYS A O 1
ATOM 1573 N N . THR A 1 205 ? -41.076 -10.187 27.967 1.00 87.25 205 THR A N 1
ATOM 1574 C CA . THR A 1 205 ? -40.916 -8.973 28.791 1.00 87.25 205 THR A CA 1
ATOM 1575 C C . THR A 1 205 ? -42.058 -7.990 28.576 1.00 87.25 205 THR A C 1
ATOM 1577 O O . THR A 1 205 ? -42.515 -7.397 29.544 1.00 87.25 205 THR A O 1
ATOM 1580 N N . ALA A 1 206 ? -42.545 -7.838 27.338 1.00 88.50 206 ALA A N 1
ATOM 1581 C CA . ALA A 1 206 ? -43.692 -6.979 27.047 1.00 88.50 206 ALA A CA 1
ATOM 1582 C C . ALA A 1 206 ? -44.962 -7.482 27.751 1.00 88.50 206 ALA A C 1
ATOM 1584 O O . ALA A 1 206 ? -45.613 -6.716 28.453 1.00 88.50 206 ALA A O 1
ATOM 1585 N N . ALA A 1 207 ? -45.247 -8.786 27.664 1.00 90.25 207 ALA A N 1
ATOM 1586 C CA . ALA A 1 207 ? -46.381 -9.391 28.366 1.00 90.25 207 ALA A CA 1
ATOM 1587 C C . ALA A 1 207 ? -46.271 -9.262 29.899 1.00 90.25 207 ALA A C 1
ATOM 1589 O O . ALA A 1 207 ? -47.254 -8.954 30.569 1.00 90.25 207 ALA A O 1
ATOM 1590 N N . LEU A 1 208 ? -45.073 -9.461 30.465 1.00 89.81 208 LEU A N 1
ATOM 1591 C CA . LEU A 1 208 ? -44.841 -9.286 31.901 1.00 89.81 208 LEU A CA 1
ATOM 1592 C C . LEU A 1 208 ? -45.008 -7.819 32.332 1.00 89.81 208 LEU A C 1
ATOM 1594 O O . LEU A 1 208 ? -45.561 -7.556 33.396 1.00 89.81 208 LEU A O 1
ATOM 1598 N N . ALA A 1 209 ? -44.561 -6.864 31.512 1.00 90.94 209 ALA A N 1
ATOM 1599 C CA . ALA A 1 209 ? -44.748 -5.439 31.771 1.00 90.94 209 ALA A CA 1
ATOM 1600 C C . ALA A 1 209 ? -46.236 -5.059 31.760 1.00 90.94 209 ALA A C 1
ATOM 1602 O O . ALA A 1 209 ? -46.702 -4.423 32.702 1.00 90.94 209 ALA A O 1
ATOM 1603 N N . GLU A 1 210 ? -46.999 -5.522 30.766 1.00 93.62 210 GLU A N 1
ATOM 1604 C CA . GLU A 1 210 ? -48.453 -5.322 30.710 1.00 93.62 210 GLU A CA 1
ATOM 1605 C C . GLU A 1 210 ? -49.164 -5.926 31.929 1.00 93.62 210 GLU A C 1
ATOM 1607 O O . GLU A 1 210 ? -50.049 -5.292 32.508 1.00 93.62 210 GLU A O 1
ATOM 1612 N N . GLN A 1 211 ? -48.749 -7.119 32.370 1.00 93.62 211 GLN A N 1
ATOM 1613 C CA . GLN A 1 211 ? -49.287 -7.746 33.577 1.00 93.62 211 GLN A CA 1
ATOM 1614 C C . GLN A 1 211 ? -49.006 -6.898 34.826 1.00 93.62 211 GLN A C 1
ATOM 1616 O O . GLN A 1 211 ? -49.918 -6.630 35.607 1.00 93.62 211 GLN A O 1
ATOM 1621 N N . ARG A 1 212 ? -47.763 -6.437 35.010 1.00 92.38 212 ARG A N 1
ATOM 1622 C CA . ARG A 1 212 ? -47.376 -5.610 36.165 1.00 92.38 212 ARG A CA 1
ATOM 1623 C C . ARG A 1 212 ? -48.067 -4.244 36.143 1.00 92.38 212 ARG A C 1
ATOM 1625 O O . ARG A 1 212 ? -48.446 -3.740 37.196 1.00 92.38 212 ARG A O 1
ATOM 1632 N N . GLU A 1 213 ? -48.298 -3.664 34.966 1.00 94.88 213 GLU A N 1
ATOM 1633 C CA . GLU A 1 213 ? -49.112 -2.453 34.820 1.00 94.88 213 GLU A CA 1
ATOM 1634 C C . GLU A 1 213 ? -50.581 -2.685 35.194 1.00 94.88 213 GLU A C 1
ATOM 1636 O O . GLU A 1 213 ? -51.189 -1.833 35.845 1.00 94.88 213 GLU A O 1
ATOM 1641 N N . ALA A 1 214 ? -51.163 -3.822 34.805 1.00 94.75 214 ALA A N 1
ATOM 1642 C CA . ALA A 1 214 ? -52.524 -4.179 35.197 1.00 94.75 214 ALA A CA 1
ATOM 1643 C C . ALA A 1 214 ? -52.636 -4.365 36.720 1.00 94.75 214 ALA A C 1
ATOM 1645 O O . ALA A 1 214 ? -53.525 -3.785 37.342 1.00 94.75 214 ALA A O 1
ATOM 1646 N N . GLU A 1 215 ? -51.686 -5.079 37.332 1.00 95.19 215 GLU A N 1
ATOM 1647 C CA . GLU A 1 215 ? -51.595 -5.250 38.788 1.00 95.19 215 GLU A CA 1
ATOM 1648 C C . GLU A 1 215 ? -51.434 -3.900 39.510 1.00 95.19 215 GLU A C 1
ATOM 1650 O O . GLU A 1 215 ? -52.108 -3.642 40.510 1.00 95.19 215 GLU A O 1
ATOM 1655 N N . ALA A 1 216 ? -50.605 -2.993 38.983 1.00 93.62 216 ALA A N 1
ATOM 1656 C CA . ALA A 1 216 ? -50.439 -1.650 39.535 1.00 93.62 216 ALA A CA 1
ATOM 1657 C C . ALA A 1 216 ? -51.741 -0.834 39.475 1.00 93.62 216 ALA A C 1
ATOM 1659 O O . ALA A 1 216 ? -52.117 -0.204 40.466 1.00 93.62 216 ALA A O 1
ATOM 1660 N N . ARG A 1 217 ? -52.472 -0.891 38.352 1.00 95.44 217 ARG A N 1
ATOM 1661 C CA . ARG A 1 217 ? -53.788 -0.241 38.214 1.00 95.44 217 ARG A CA 1
ATOM 1662 C C . ARG A 1 217 ? -54.807 -0.828 39.190 1.00 95.44 217 ARG A C 1
ATOM 1664 O O . ARG A 1 217 ? -55.610 -0.088 39.758 1.00 95.44 217 ARG A O 1
ATOM 1671 N N . ASP A 1 218 ? -54.780 -2.135 39.427 1.00 95.50 218 ASP A N 1
ATOM 1672 C CA . ASP A 1 218 ? -55.662 -2.797 40.394 1.00 95.50 218 ASP A CA 1
ATOM 1673 C C . ASP A 1 218 ? -55.371 -2.360 41.826 1.00 95.50 218 ASP A C 1
ATOM 1675 O O . ASP A 1 218 ? -56.295 -1.998 42.560 1.00 95.50 218 ASP A O 1
ATOM 1679 N N . LEU A 1 219 ? -54.094 -2.316 42.205 1.00 94.88 219 LEU A N 1
ATOM 1680 C CA . LEU A 1 219 ? -53.663 -1.817 43.508 1.00 94.88 219 LEU A CA 1
ATOM 1681 C C . LEU A 1 219 ? -54.011 -0.339 43.692 1.00 94.88 219 LEU A C 1
ATOM 1683 O O . LEU A 1 219 ? -54.457 0.055 44.769 1.00 94.88 219 LEU A O 1
ATOM 1687 N N . GLU A 1 220 ? -53.877 0.482 42.653 1.00 94.81 220 GLU A N 1
ATOM 1688 C CA . GLU A 1 220 ? -54.260 1.891 42.702 1.00 94.81 220 GLU A CA 1
ATOM 1689 C C . GLU A 1 220 ? -55.777 2.064 42.875 1.00 94.81 220 GLU A C 1
ATOM 1691 O O . GLU A 1 220 ? -56.219 2.870 43.699 1.00 94.81 220 GLU A O 1
ATOM 1696 N N . ARG A 1 221 ? -56.592 1.236 42.204 1.00 93.56 221 ARG A N 1
ATOM 1697 C CA . ARG A 1 221 ? -58.047 1.184 42.431 1.00 93.56 221 ARG A CA 1
ATOM 1698 C C . ARG A 1 221 ? -58.383 0.769 43.862 1.00 93.56 221 ARG A C 1
ATOM 1700 O O . ARG A 1 221 ? -59.231 1.406 44.489 1.00 93.56 221 ARG A O 1
ATOM 1707 N N . GLN A 1 222 ? -57.714 -0.249 44.400 1.00 93.25 222 GLN A N 1
ATOM 1708 C CA . GLN A 1 222 ? -57.909 -0.702 45.782 1.00 93.25 222 GLN A CA 1
ATOM 1709 C C . GLN A 1 222 ? -57.500 0.379 46.792 1.00 93.25 222 GLN A C 1
ATOM 1711 O O . GLN A 1 222 ? -58.253 0.674 47.721 1.00 93.25 222 GLN A O 1
ATOM 1716 N N . LEU A 1 223 ? -56.359 1.041 46.585 1.00 91.62 223 LEU A N 1
ATOM 1717 C CA . LEU A 1 223 ? -55.923 2.178 47.398 1.00 91.62 223 LEU A CA 1
ATOM 1718 C C . LEU A 1 223 ? -56.916 3.339 47.318 1.00 91.62 223 LEU A C 1
ATOM 1720 O O . LEU A 1 223 ? -57.238 3.933 48.348 1.00 91.62 223 LEU A O 1
ATOM 1724 N N . GLY A 1 224 ? -57.444 3.636 46.130 1.00 91.06 224 GLY A N 1
ATOM 1725 C CA . GLY A 1 224 ? -58.498 4.626 45.925 1.00 91.06 224 GLY A CA 1
ATOM 1726 C C . GLY A 1 224 ? -59.775 4.286 46.697 1.00 91.06 224 GLY A C 1
ATOM 1727 O O . GLY A 1 224 ? -60.313 5.138 47.402 1.00 91.06 224 GLY A O 1
ATOM 1728 N N . GLN A 1 225 ? -60.227 3.031 46.652 1.00 91.25 225 GLN A N 1
ATOM 1729 C CA . GLN A 1 225 ? -61.399 2.562 47.403 1.00 91.25 225 GLN A CA 1
ATOM 1730 C C . GLN A 1 225 ? -61.182 2.622 48.920 1.00 91.25 225 GLN A C 1
ATOM 1732 O O . GLN A 1 225 ? -62.068 3.078 49.655 1.00 91.25 225 GLN A O 1
ATOM 1737 N N . LEU A 1 226 ? -60.002 2.213 49.396 1.00 88.75 226 LEU A N 1
ATOM 1738 C CA . LEU A 1 226 ? -59.641 2.262 50.811 1.00 88.75 226 LEU A CA 1
ATOM 1739 C C . LEU A 1 226 ? -59.559 3.704 51.318 1.00 88.75 226 LEU A C 1
ATOM 1741 O O . LEU A 1 226 ? -60.126 4.010 52.369 1.00 88.75 226 LEU A O 1
ATOM 1745 N N . ARG A 1 227 ? -58.914 4.602 50.563 1.00 87.38 227 ARG A N 1
ATOM 1746 C CA . ARG A 1 227 ? -58.805 6.030 50.901 1.00 87.38 227 ARG A CA 1
ATOM 1747 C C . ARG A 1 227 ? -60.151 6.749 50.815 1.00 87.38 227 ARG A C 1
ATOM 1749 O O . ARG A 1 227 ? -60.456 7.553 51.690 1.00 87.38 227 ARG A O 1
ATOM 1756 N N . GLY A 1 228 ? -60.954 6.454 49.795 1.00 84.38 228 GLY A N 1
ATOM 1757 C CA . GLY A 1 228 ? -62.203 7.161 49.513 1.00 84.38 228 GLY A CA 1
ATOM 1758 C C . GLY A 1 228 ? -63.398 6.706 50.350 1.00 84.38 228 GLY A C 1
ATOM 1759 O O . GLY A 1 228 ? -64.241 7.528 50.698 1.00 84.38 228 GLY A O 1
ATOM 1760 N N . SER A 1 229 ? -63.491 5.418 50.699 1.00 81.00 229 SER A N 1
ATOM 1761 C CA . SER A 1 229 ? -64.702 4.870 51.332 1.00 81.00 229 SER A CA 1
ATOM 1762 C C . SER A 1 229 ? -64.449 4.180 52.670 1.00 81.00 229 SER A C 1
ATOM 1764 O O . SER A 1 229 ? -65.139 4.483 53.643 1.00 81.00 229 SER A O 1
ATOM 1766 N N . ALA A 1 230 ? -63.457 3.293 52.766 1.00 81.19 230 ALA A N 1
ATOM 1767 C CA . ALA A 1 230 ? -63.266 2.473 53.962 1.00 81.19 230 ALA A CA 1
ATOM 1768 C C . ALA A 1 230 ? -62.646 3.268 55.122 1.00 81.19 230 ALA A C 1
ATOM 1770 O O . ALA A 1 230 ? -63.178 3.258 56.233 1.00 81.19 230 ALA A O 1
ATOM 1771 N N . ALA A 1 231 ? -61.565 4.010 54.864 1.00 86.38 231 ALA A N 1
ATOM 1772 C CA . ALA A 1 231 ? -60.881 4.825 55.864 1.00 86.38 231 ALA A CA 1
ATOM 1773 C C . ALA A 1 231 ? -61.775 5.917 56.486 1.00 86.38 231 ALA A C 1
ATOM 1775 O O . ALA A 1 231 ? -61.835 5.987 57.716 1.00 86.38 231 ALA A O 1
ATOM 1776 N N . PRO A 1 232 ? -62.513 6.748 55.719 1.00 88.81 232 PRO A N 1
ATOM 1777 C CA . PRO A 1 232 ? -63.384 7.758 56.317 1.00 88.81 232 PRO A CA 1
ATOM 1778 C C . PRO A 1 232 ? -64.580 7.148 57.056 1.00 88.81 232 PRO A C 1
ATOM 1780 O O . PRO A 1 232 ? -64.962 7.671 58.100 1.00 88.81 232 PRO A O 1
ATOM 1783 N N . ARG A 1 233 ? -65.152 6.028 56.583 1.00 86.75 233 ARG A N 1
ATOM 1784 C CA . ARG A 1 233 ? -66.231 5.326 57.304 1.00 86.75 233 ARG A CA 1
ATOM 1785 C C . ARG A 1 233 ? -65.747 4.783 58.643 1.00 86.75 233 ARG A C 1
ATOM 1787 O O . ARG A 1 233 ? -66.367 5.063 59.662 1.00 86.75 233 ARG A O 1
ATOM 1794 N N . LYS A 1 234 ? -64.598 4.101 58.661 1.00 88.62 234 LYS A N 1
ATOM 1795 C CA . LYS A 1 234 ? -63.996 3.584 59.898 1.00 88.62 234 LYS A CA 1
ATOM 1796 C C . LYS A 1 234 ? -63.581 4.697 60.857 1.00 88.62 234 LYS A C 1
ATOM 1798 O O . LYS A 1 234 ? -63.745 4.539 62.061 1.00 88.62 234 LYS A O 1
ATOM 1803 N N . ARG A 1 235 ? -63.116 5.845 60.347 1.00 90.94 235 ARG A N 1
ATOM 1804 C CA . ARG A 1 235 ? -62.868 7.040 61.173 1.00 90.94 235 ARG A CA 1
ATOM 1805 C C . ARG A 1 235 ? -64.151 7.566 61.816 1.00 90.94 235 ARG A C 1
ATOM 1807 O O . ARG A 1 235 ? -64.155 7.760 63.024 1.00 90.94 235 ARG A O 1
ATOM 1814 N N . LYS A 1 236 ? -65.237 7.717 61.051 1.00 90.19 236 LYS A N 1
ATOM 1815 C CA . LYS A 1 236 ? -66.542 8.149 61.587 1.00 90.19 236 LYS A CA 1
ATOM 1816 C C . LYS A 1 236 ? -67.112 7.160 62.609 1.00 90.19 236 LYS A C 1
ATOM 1818 O O . LYS A 1 236 ? -67.628 7.580 63.638 1.00 90.19 236 LYS A O 1
ATOM 1823 N N . GLU A 1 237 ? -66.998 5.855 62.358 1.00 91.25 237 GLU A N 1
ATOM 1824 C CA . GLU A 1 237 ? -67.381 4.812 63.323 1.00 91.25 237 GLU A CA 1
ATOM 1825 C C . GLU A 1 237 ? -66.557 4.916 64.616 1.00 91.25 237 GLU A C 1
ATOM 1827 O O . GLU A 1 237 ? -67.120 4.879 65.707 1.00 91.25 237 GLU A O 1
ATOM 1832 N N . ALA A 1 238 ? -65.240 5.113 64.510 1.00 90.69 238 ALA A N 1
ATOM 1833 C CA . ALA A 1 238 ? -64.369 5.288 65.670 1.00 90.69 238 ALA A CA 1
ATOM 1834 C C . ALA A 1 238 ? -64.673 6.579 66.450 1.00 90.69 238 ALA A C 1
ATOM 1836 O O . ALA A 1 238 ? -64.646 6.570 67.677 1.00 90.69 238 ALA A O 1
ATOM 1837 N N . GLU A 1 239 ? -64.975 7.686 65.768 1.00 92.00 239 GLU A N 1
ATOM 1838 C CA . GLU A 1 239 ? -65.409 8.938 66.404 1.00 92.00 239 GLU A CA 1
ATOM 1839 C C . GLU A 1 239 ? -66.742 8.773 67.135 1.00 92.00 239 GLU A C 1
ATOM 1841 O O . GLU A 1 239 ? -66.865 9.216 68.275 1.00 92.00 239 GLU A O 1
ATOM 1846 N N . ARG A 1 240 ? -67.711 8.072 66.534 1.00 93.88 240 ARG A N 1
ATOM 1847 C CA . ARG A 1 240 ? -68.988 7.754 67.182 1.00 93.88 240 ARG A CA 1
ATOM 1848 C C . ARG A 1 240 ? -68.789 6.909 68.439 1.00 93.88 240 ARG A C 1
ATOM 1850 O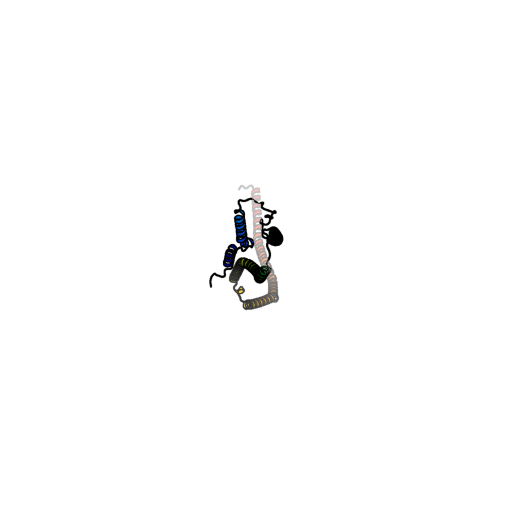 O . ARG A 1 240 ? -69.307 7.266 69.490 1.00 93.88 240 ARG A O 1
ATOM 1857 N N . LEU A 1 241 ? -68.007 5.832 68.354 1.00 92.56 241 LEU A N 1
ATOM 1858 C CA . LEU A 1 241 ? -67.712 4.987 69.514 1.00 92.56 241 LEU A CA 1
ATOM 1859 C C . LEU A 1 241 ? -66.969 5.764 70.609 1.00 92.56 241 LEU A C 1
ATOM 1861 O O . LEU A 1 241 ? -67.261 5.587 71.785 1.00 92.56 241 LEU A O 1
ATOM 1865 N N . ARG A 1 242 ? -66.049 6.670 70.250 1.00 90.38 242 ARG A N 1
ATOM 1866 C CA . ARG A 1 242 ? -65.404 7.571 71.223 1.00 90.38 242 ARG A CA 1
ATOM 1867 C C . ARG A 1 242 ? -66.404 8.512 71.891 1.00 90.38 242 ARG A C 1
ATOM 1869 O O . ARG A 1 242 ? -66.318 8.714 73.097 1.00 90.38 242 ARG A O 1
ATOM 1876 N N . ALA A 1 243 ? -67.350 9.061 71.132 1.00 90.81 243 ALA A N 1
ATOM 1877 C CA . ALA A 1 243 ? -68.405 9.910 71.678 1.00 90.81 243 ALA A CA 1
ATOM 1878 C C . ALA A 1 243 ? -69.347 9.136 72.618 1.00 90.81 243 ALA A C 1
ATOM 1880 O O . ALA A 1 243 ? -69.787 9.692 73.617 1.00 90.81 243 ALA A O 1
ATOM 1881 N N . GLU A 1 244 ? -69.617 7.858 72.336 1.00 92.00 244 GLU A N 1
ATOM 1882 C CA . GLU A 1 244 ? -70.408 6.970 73.201 1.00 92.00 244 GLU A CA 1
ATOM 1883 C C . GLU A 1 244 ? -69.629 6.532 74.461 1.00 92.00 244 GLU A C 1
ATOM 1885 O O . GLU A 1 244 ? -70.213 6.413 75.538 1.00 92.00 244 GLU A O 1
ATOM 1890 N N . LEU A 1 245 ? -68.305 6.350 74.368 1.00 90.50 245 LEU A N 1
ATOM 1891 C CA . LEU A 1 245 ? -67.448 5.998 75.508 1.00 90.50 245 LEU A CA 1
ATOM 1892 C C . LEU A 1 245 ? -67.186 7.173 76.459 1.00 90.50 245 LEU A C 1
ATOM 1894 O O . LEU A 1 245 ? -67.123 6.957 77.665 1.00 90.50 245 LEU A O 1
ATOM 1898 N N . ALA A 1 246 ? -67.078 8.406 75.959 1.00 91.06 246 ALA A N 1
ATOM 1899 C CA . ALA A 1 246 ? -66.796 9.589 76.777 1.00 91.06 246 ALA A CA 1
ATOM 1900 C C . ALA A 1 246 ? -67.738 9.773 77.995 1.00 91.06 246 ALA A C 1
ATOM 1902 O O . ALA A 1 246 ? -67.231 9.942 79.106 1.00 91.06 246 ALA A O 1
ATOM 1903 N N . PRO A 1 247 ? -69.082 9.708 77.870 1.00 91.25 247 PRO A N 1
ATOM 1904 C CA . PRO A 1 247 ? -69.973 9.808 79.026 1.00 91.25 247 PRO A CA 1
ATOM 1905 C C . PRO A 1 247 ? -69.885 8.587 79.955 1.00 91.25 247 PRO A C 1
ATOM 1907 O O . PRO A 1 247 ? -70.056 8.721 81.163 1.00 91.25 247 PRO A O 1
ATOM 1910 N N . LEU A 1 248 ? -69.588 7.394 79.427 1.00 89.25 248 LEU A N 1
ATOM 1911 C CA . LEU A 1 248 ? -69.395 6.196 80.250 1.00 89.25 248 LEU A CA 1
ATOM 1912 C C . LEU A 1 248 ? -68.105 6.287 81.072 1.00 89.25 248 LEU A C 1
ATOM 1914 O O . LEU A 1 248 ? -68.080 5.893 82.238 1.00 89.25 248 LEU A O 1
ATOM 1918 N N . GLU A 1 249 ? -67.042 6.845 80.496 1.00 90.31 249 GLU A N 1
ATOM 1919 C CA . GLU A 1 249 ? -65.786 7.106 81.192 1.00 90.31 249 GLU A CA 1
ATOM 1920 C C . GLU A 1 249 ? -65.946 8.176 82.271 1.00 90.31 249 GLU A C 1
ATOM 1922 O O . GLU A 1 249 ? -65.442 7.975 83.376 1.00 90.31 249 GLU A O 1
ATOM 1927 N N . THR A 1 250 ? -66.685 9.262 82.017 1.00 91.31 250 THR A N 1
ATOM 1928 C CA . THR A 1 250 ? -66.966 10.273 83.052 1.00 91.31 250 THR A CA 1
ATOM 1929 C C . THR A 1 250 ? -67.857 9.717 84.160 1.00 91.31 250 THR A C 1
ATOM 1931 O O . THR A 1 250 ? -67.576 9.959 85.332 1.00 91.31 250 THR A O 1
ATOM 1934 N N . MET A 1 251 ? -68.862 8.891 83.840 1.00 88.62 251 MET A N 1
ATOM 1935 C CA . MET A 1 251 ? -69.662 8.175 84.844 1.00 88.62 251 MET A CA 1
ATOM 1936 C C . MET A 1 251 ? -68.817 7.193 85.664 1.00 88.62 251 MET A C 1
ATOM 1938 O O . MET A 1 251 ? -68.973 7.118 86.885 1.00 88.62 251 MET A O 1
ATOM 1942 N N . ARG A 1 252 ? -67.884 6.469 85.030 1.00 91.69 252 ARG A N 1
ATOM 1943 C CA . ARG A 1 252 ? -66.928 5.592 85.725 1.00 91.69 252 ARG A CA 1
ATOM 1944 C C . ARG A 1 252 ? -66.000 6.398 86.631 1.00 91.69 252 ARG A C 1
ATOM 1946 O O . ARG A 1 252 ? -65.762 6.012 87.769 1.00 91.69 252 ARG A O 1
ATOM 1953 N N . GLN A 1 253 ? -65.462 7.513 86.145 1.00 90.44 253 GLN A N 1
ATOM 1954 C CA . GLN A 1 253 ? -64.604 8.390 86.940 1.00 90.44 253 GLN A CA 1
ATOM 1955 C C . GLN A 1 253 ? -65.373 8.963 88.137 1.00 90.44 253 GLN A C 1
ATOM 1957 O O . GLN A 1 253 ? -64.886 8.859 89.258 1.00 90.44 253 GLN A O 1
ATOM 1962 N N . ALA A 1 254 ? -66.601 9.448 87.942 1.00 89.50 254 ALA A N 1
ATOM 1963 C CA . ALA A 1 254 ? -67.457 9.948 89.015 1.00 89.50 254 ALA A CA 1
ATOM 1964 C C . ALA A 1 254 ? -67.793 8.867 90.055 1.00 89.50 254 ALA A C 1
ATOM 1966 O O . ALA A 1 254 ? -67.706 9.129 91.253 1.00 89.50 254 ALA A O 1
ATOM 1967 N N . SER A 1 255 ? -68.113 7.638 89.631 1.00 89.19 255 SER A N 1
ATOM 1968 C CA . SER A 1 255 ? -68.395 6.536 90.561 1.00 89.19 255 SER A CA 1
ATOM 1969 C C . SER A 1 255 ? -67.149 6.089 91.329 1.00 89.19 255 SER A C 1
ATOM 1971 O O . SER A 1 255 ? -67.219 5.873 92.538 1.00 89.19 255 SER A O 1
ATOM 1973 N N . THR A 1 256 ? -65.985 6.019 90.672 1.00 88.94 256 THR A N 1
ATOM 1974 C CA . THR A 1 256 ? -64.713 5.719 91.351 1.00 88.94 256 THR A CA 1
ATOM 1975 C C . THR A 1 256 ? -64.296 6.825 92.320 1.00 88.94 256 THR A C 1
ATOM 1977 O O . THR A 1 256 ? -63.856 6.514 93.425 1.00 88.94 256 THR A O 1
ATOM 1980 N N . ALA A 1 257 ? -64.489 8.098 91.965 1.00 87.12 257 ALA A N 1
ATOM 1981 C CA . ALA A 1 257 ? -64.237 9.233 92.847 1.00 87.12 257 ALA A CA 1
ATOM 1982 C C . ALA A 1 257 ? -65.183 9.216 94.055 1.00 87.12 257 ALA A C 1
ATOM 1984 O O . ALA A 1 257 ? -64.717 9.302 95.188 1.00 87.12 257 ALA A O 1
ATOM 1985 N N . ALA A 1 258 ? -66.484 8.987 93.844 1.00 87.25 258 ALA A N 1
ATOM 1986 C CA . ALA A 1 258 ? -67.457 8.836 94.924 1.00 87.25 258 ALA A CA 1
ATOM 1987 C C . ALA A 1 258 ? -67.107 7.665 95.860 1.00 87.25 258 ALA A C 1
ATOM 1989 O O . ALA A 1 258 ? -67.185 7.801 97.081 1.00 87.25 258 ALA A O 1
ATOM 1990 N N . ALA A 1 259 ? -66.653 6.531 95.314 1.00 86.31 259 ALA A N 1
ATOM 1991 C CA . ALA A 1 259 ? -66.200 5.387 96.104 1.00 86.31 259 ALA A CA 1
ATOM 1992 C C . ALA A 1 259 ? -64.925 5.696 96.911 1.00 86.31 259 ALA A C 1
ATOM 1994 O O . ALA A 1 259 ? -64.828 5.323 98.083 1.00 86.31 259 ALA A O 1
ATOM 1995 N N . GLN A 1 260 ? -63.955 6.403 96.322 1.00 86.25 260 GLN A N 1
ATOM 1996 C CA . GLN A 1 260 ? -62.745 6.832 97.029 1.00 86.25 260 GLN A CA 1
ATOM 1997 C C . GLN A 1 260 ? -63.044 7.875 98.106 1.00 86.25 260 GLN A C 1
ATOM 1999 O O . GLN A 1 260 ? -62.486 7.793 99.197 1.00 86.25 260 GLN A O 1
ATOM 2004 N N . GLU A 1 261 ? -63.945 8.821 97.849 1.00 84.31 261 GLU A N 1
ATOM 2005 C CA . GLU A 1 261 ? -64.385 9.778 98.857 1.00 84.31 261 GLU A CA 1
ATOM 2006 C C . GLU A 1 261 ? -65.164 9.106 99.990 1.00 84.31 261 GLU A C 1
ATOM 2008 O O . GLU A 1 261 ? -64.963 9.457 101.149 1.00 84.31 261 GLU A O 1
ATOM 2013 N N . ALA A 1 262 ? -66.021 8.125 99.697 1.00 82.44 262 ALA A N 1
ATOM 2014 C CA . ALA A 1 262 ? -66.699 7.334 100.722 1.00 82.44 262 ALA A CA 1
ATOM 2015 C C . ALA A 1 262 ? -65.690 6.550 101.579 1.00 82.44 262 ALA A C 1
ATOM 2017 O O . ALA A 1 262 ? -65.808 6.522 102.806 1.00 82.44 262 ALA A O 1
ATOM 2018 N N . LYS A 1 263 ? -64.649 5.981 100.954 1.00 81.94 263 LYS A N 1
ATOM 2019 C CA . LYS A 1 263 ? -63.537 5.332 101.661 1.00 81.94 263 LYS A CA 1
ATOM 2020 C C . LYS A 1 263 ? -62.772 6.328 102.539 1.00 81.94 263 LYS A C 1
ATOM 2022 O O . LYS A 1 263 ? -62.581 6.056 103.719 1.00 81.94 263 LYS A O 1
ATOM 2027 N N . ARG A 1 264 ? -62.423 7.506 102.012 1.00 80.88 264 ARG A N 1
ATOM 2028 C CA . ARG A 1 264 ? -61.751 8.576 102.770 1.00 80.88 264 ARG A CA 1
ATOM 2029 C C . ARG A 1 264 ? -62.608 9.111 103.917 1.00 80.88 264 ARG A C 1
ATOM 2031 O O . ARG A 1 264 ? -62.078 9.333 104.996 1.00 80.88 264 ARG A O 1
ATOM 2038 N N . ARG A 1 265 ? -63.923 9.275 103.728 1.00 75.62 265 ARG A N 1
ATOM 2039 C CA . ARG A 1 265 ? -64.858 9.661 104.802 1.00 75.62 265 ARG A CA 1
ATOM 2040 C C . ARG A 1 265 ? -64.922 8.596 105.896 1.00 75.62 265 ARG A C 1
ATOM 2042 O O . ARG A 1 265 ? -64.922 8.949 107.068 1.00 75.62 265 ARG A O 1
ATOM 2049 N N . LYS A 1 266 ? -64.914 7.308 105.535 1.00 73.88 266 LYS A N 1
ATOM 2050 C CA . LYS A 1 266 ? -64.851 6.200 106.501 1.00 73.88 266 LYS A CA 1
ATOM 2051 C C . LYS A 1 266 ? -63.526 6.184 107.275 1.00 73.88 266 LYS A C 1
ATOM 2053 O O . LYS A 1 266 ? -63.540 6.022 108.488 1.00 73.88 266 LYS A O 1
ATOM 2058 N N . GLU A 1 267 ? -62.399 6.384 106.597 1.00 71.06 267 GLU A N 1
ATOM 2059 C CA . GLU A 1 267 ? -61.070 6.451 107.226 1.00 71.06 267 GLU A CA 1
ATOM 2060 C C . GLU A 1 267 ? -60.920 7.685 108.134 1.00 71.06 267 GLU A C 1
ATOM 2062 O O . GLU A 1 267 ? -60.405 7.571 109.243 1.00 71.06 267 GLU A O 1
ATOM 2067 N N . ALA A 1 268 ? -61.433 8.847 107.718 1.00 68.75 268 ALA A N 1
ATOM 2068 C CA . ALA A 1 268 ? -61.445 10.063 108.532 1.00 68.75 268 ALA A CA 1
ATOM 2069 C C . ALA A 1 268 ? -62.362 9.940 109.763 1.00 68.75 268 ALA A C 1
ATOM 2071 O O . ALA A 1 268 ? -61.995 10.396 110.843 1.00 68.75 268 ALA A O 1
ATOM 2072 N N . ALA A 1 269 ? -63.520 9.284 109.628 1.00 61.50 269 ALA A N 1
ATOM 2073 C CA . ALA A 1 269 ? -64.415 9.009 110.751 1.00 61.50 269 ALA A CA 1
ATOM 2074 C C . ALA A 1 269 ? -63.804 8.033 111.773 1.00 61.50 269 ALA A C 1
ATOM 2076 O O . ALA A 1 269 ? -64.035 8.194 112.968 1.00 61.50 269 ALA A O 1
ATOM 2077 N N . LEU A 1 270 ? -63.004 7.051 111.332 1.00 59.34 270 LEU A N 1
ATOM 2078 C CA . LEU A 1 270 ? -62.269 6.175 112.252 1.00 59.34 270 LEU A CA 1
ATOM 2079 C C . LEU A 1 270 ? -61.130 6.913 112.971 1.00 59.34 270 LEU A C 1
ATOM 2081 O O . LEU A 1 270 ? -60.956 6.726 114.169 1.00 59.34 270 LEU A O 1
ATOM 2085 N N . ARG A 1 271 ? -60.385 7.775 112.269 1.00 55.47 271 ARG A N 1
ATOM 2086 C CA . ARG A 1 271 ? -59.222 8.475 112.840 1.00 55.47 271 ARG A CA 1
ATOM 2087 C C . ARG A 1 271 ? -59.602 9.620 113.791 1.00 55.47 271 ARG A C 1
ATOM 2089 O O . ARG A 1 271 ? -58.893 9.868 114.756 1.00 55.47 271 ARG A O 1
ATOM 2096 N N . GLY A 1 272 ? -60.742 10.280 113.572 1.00 56.97 272 GLY A N 1
ATOM 2097 C CA . GLY A 1 272 ? -61.233 11.346 114.459 1.00 56.97 272 GLY A CA 1
ATOM 2098 C C . GLY A 1 272 ? -61.768 10.862 115.815 1.00 56.97 272 GLY A C 1
ATOM 2099 O O . GLY A 1 272 ? -61.882 11.654 116.746 1.00 56.97 272 GLY A O 1
ATOM 2100 N N . GLY A 1 273 ? -62.089 9.570 115.958 1.00 56.88 273 GLY A N 1
ATOM 2101 C CA . GLY A 1 273 ? -62.510 8.993 117.240 1.00 56.88 273 GLY A CA 1
ATOM 2102 C C . GLY A 1 273 ? -61.354 8.753 118.220 1.00 56.88 273 GLY A C 1
ATOM 2103 O O . GLY A 1 273 ? -61.567 8.790 119.431 1.00 56.88 273 GLY A O 1
ATOM 2104 N N . GLU A 1 274 ? -60.139 8.535 117.710 1.00 58.22 274 GLU A N 1
ATOM 2105 C CA . GLU A 1 274 ? -58.948 8.226 118.515 1.00 58.22 274 GLU A CA 1
ATOM 2106 C C . GLU A 1 274 ? -58.313 9.493 119.118 1.00 58.22 274 GLU A C 1
ATOM 2108 O O . GLU A 1 274 ? -57.977 9.497 120.303 1.00 58.22 274 GLU A O 1
ATOM 2113 N N . ASP A 1 275 ? -58.271 10.607 118.378 1.00 62.59 275 ASP A N 1
ATOM 2114 C CA . ASP A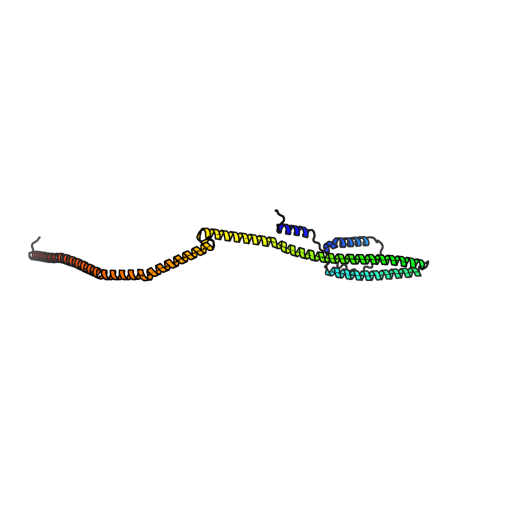 1 275 ? -57.682 11.871 118.860 1.00 62.59 275 ASP A CA 1
ATOM 2115 C C . ASP A 1 275 ? -58.446 12.466 120.063 1.00 62.59 275 ASP A C 1
ATOM 2117 O O . ASP A 1 275 ? -57.836 12.912 121.036 1.00 62.59 275 ASP A O 1
ATOM 2121 N N . HIS A 1 276 ? -59.783 12.387 120.087 1.00 62.38 276 HIS A N 1
ATOM 2122 C CA . HIS A 1 276 ? -60.574 12.865 121.234 1.00 62.38 276 HIS A CA 1
ATOM 2123 C C . HIS A 1 276 ? -60.395 12.012 122.505 1.00 62.38 276 HIS A C 1
ATOM 2125 O O . HIS A 1 276 ? -60.537 12.515 123.628 1.00 62.38 276 HIS A O 1
ATOM 2131 N N . LEU A 1 277 ? -60.083 10.720 122.355 1.00 69.06 277 LEU A N 1
ATOM 2132 C CA . LEU A 1 277 ? -59.757 9.835 123.477 1.00 69.06 277 LEU A CA 1
ATOM 2133 C C . LEU A 1 277 ? -58.348 10.121 124.012 1.00 69.06 277 LEU A C 1
ATOM 2135 O O . LEU A 1 277 ? -58.151 10.156 125.232 1.00 69.06 277 LEU A O 1
ATOM 2139 N N . GLU A 1 278 ? -57.385 10.390 123.129 1.00 73.81 278 GLU A N 1
ATOM 2140 C CA . GLU A 1 278 ? -56.023 10.760 123.516 1.00 73.81 278 GLU A CA 1
ATOM 2141 C C . GLU A 1 278 ? -55.947 12.133 124.197 1.00 73.81 278 GLU A C 1
ATOM 2143 O O . GLU A 1 278 ? -55.239 12.275 125.199 1.00 73.81 278 GLU A O 1
ATOM 2148 N N . GLU A 1 279 ? -56.708 13.127 123.730 1.00 73.50 279 GLU A N 1
ATOM 2149 C CA . GLU A 1 279 ? -56.791 14.455 124.355 1.00 73.50 279 GLU A CA 1
ATOM 2150 C C . GLU A 1 279 ? -57.348 14.383 125.784 1.00 73.50 279 GLU A C 1
ATOM 2152 O O . GLU A 1 279 ? -56.755 14.945 126.711 1.00 73.50 279 GLU A O 1
ATOM 2157 N N . ARG A 1 280 ? -58.426 13.610 126.007 1.00 73.75 280 ARG A N 1
ATOM 2158 C CA . ARG A 1 280 ? -58.932 13.337 127.365 1.00 73.75 280 ARG A CA 1
ATOM 2159 C C . ARG A 1 280 ? -57.886 12.613 128.203 1.00 73.75 280 ARG A C 1
ATOM 2161 O O . ARG A 1 280 ? -57.663 13.002 129.345 1.00 73.75 280 ARG A O 1
ATOM 2168 N N . GLY A 1 281 ? -57.221 11.596 127.657 1.00 75.75 281 GLY A N 1
ATOM 2169 C CA . GLY A 1 281 ? -56.178 10.851 128.366 1.00 75.75 281 GLY A CA 1
ATOM 2170 C C . GLY A 1 281 ? -55.006 11.730 128.814 1.00 75.75 281 GLY A C 1
ATOM 2171 O O . GLY A 1 281 ? -54.516 11.582 129.934 1.00 75.75 281 GLY A O 1
ATOM 2172 N N . ARG A 1 282 ? -54.579 12.686 127.980 1.00 80.94 282 ARG A N 1
ATOM 2173 C CA . ARG A 1 282 ? -53.545 13.671 128.336 1.00 80.94 282 ARG A CA 1
ATOM 2174 C C . ARG A 1 282 ? -54.024 14.616 129.431 1.00 80.94 282 ARG A C 1
ATOM 2176 O O . ARG A 1 282 ? -53.295 14.805 130.400 1.00 80.94 282 ARG A O 1
ATOM 2183 N N . TRP A 1 283 ? -55.249 15.131 129.329 1.00 80.44 283 TRP A N 1
ATOM 2184 C CA . TRP A 1 283 ? -55.823 16.000 130.356 1.00 80.44 283 TRP A CA 1
ATOM 2185 C C . TRP A 1 283 ? -55.911 15.298 131.719 1.00 80.44 283 TRP A C 1
ATOM 2187 O O . TRP A 1 283 ? -55.416 15.829 132.716 1.00 80.44 283 TRP A O 1
ATOM 2197 N N . TRP A 1 284 ? -56.422 14.061 131.755 1.00 79.94 284 TRP A N 1
ATOM 2198 C CA . TRP A 1 284 ? -56.491 13.270 132.987 1.00 79.94 284 TRP A CA 1
ATOM 2199 C C . TRP A 1 284 ? -55.105 13.034 133.594 1.00 79.94 284 TRP A C 1
ATOM 2201 O O . TRP A 1 284 ? -54.925 13.311 134.778 1.00 79.94 284 TRP A O 1
ATOM 2211 N N . ARG A 1 285 ? -54.099 12.654 132.793 1.00 82.19 285 ARG A N 1
ATOM 2212 C CA . ARG A 1 285 ? -52.715 12.500 133.283 1.00 82.19 285 ARG A CA 1
ATOM 2213 C C . ARG A 1 285 ? -52.134 13.804 133.828 1.00 82.19 285 ARG A C 1
ATOM 2215 O O . ARG A 1 285 ? -51.507 13.781 134.879 1.00 82.19 285 ARG A O 1
ATOM 2222 N N . THR A 1 286 ? -52.365 14.937 133.160 1.00 81.25 286 THR A N 1
ATOM 2223 C CA . THR A 1 286 ? -51.880 16.240 133.649 1.00 81.25 286 THR A CA 1
ATOM 2224 C C . THR A 1 286 ? -52.563 16.663 134.950 1.00 81.25 286 THR A C 1
ATOM 2226 O O . THR A 1 286 ? -51.899 17.161 135.860 1.00 81.25 286 THR A O 1
ATOM 2229 N N . SER A 1 287 ? -53.868 16.402 135.080 1.00 78.75 287 SER A N 1
ATOM 2230 C CA . SER A 1 287 ? -54.620 16.671 136.309 1.00 78.75 287 SER A CA 1
ATOM 2231 C C . SER A 1 287 ? -54.149 15.787 137.468 1.00 78.75 287 SER A C 1
ATOM 2233 O O . SER A 1 287 ? -53.978 16.274 138.583 1.00 78.75 287 SER A O 1
ATOM 2235 N N . GLU A 1 288 ? -53.834 14.518 137.191 1.00 77.31 288 GLU A N 1
ATOM 2236 C CA . GLU A 1 288 ? -53.279 13.581 138.164 1.00 77.31 288 GLU A CA 1
ATOM 2237 C C . GLU A 1 288 ? -51.883 14.019 138.631 1.00 77.31 288 GLU A C 1
ATOM 2239 O O . GLU A 1 288 ? -51.617 14.038 139.831 1.00 77.31 288 GLU A O 1
ATOM 2244 N N . THR A 1 289 ? -51.000 14.435 137.716 1.00 77.38 289 THR A N 1
ATOM 2245 C CA . THR A 1 289 ? -49.668 14.941 138.090 1.00 77.38 289 THR A CA 1
ATOM 2246 C C . THR A 1 289 ? -49.732 16.226 138.916 1.00 77.38 289 THR A C 1
ATOM 2248 O O . THR A 1 289 ? -48.963 16.370 139.862 1.00 77.38 289 THR A O 1
ATOM 2251 N N . LEU A 1 290 ? -50.667 17.134 138.614 1.00 79.19 290 LEU A N 1
ATOM 2252 C CA . LEU A 1 290 ? -50.831 18.388 139.356 1.00 79.19 290 LEU A CA 1
ATOM 2253 C C . LEU A 1 290 ? -51.372 18.141 140.774 1.00 79.19 290 LEU A C 1
ATOM 2255 O O . LEU A 1 290 ? -50.869 18.713 141.740 1.00 79.19 290 LEU A O 1
ATOM 2259 N N . LEU A 1 291 ? -52.359 17.249 140.910 1.00 74.38 291 LEU A N 1
ATOM 2260 C CA . LEU A 1 291 ? -52.900 16.845 142.211 1.00 74.38 291 LEU A CA 1
ATOM 2261 C C . LEU A 1 291 ? -51.845 16.136 143.069 1.00 74.38 291 LEU A C 1
ATOM 2263 O O . LEU A 1 291 ? -51.750 16.412 144.264 1.00 74.38 291 LEU A O 1
ATOM 2267 N N . LYS A 1 292 ? -51.005 15.285 142.467 1.00 72.06 292 LYS A N 1
ATOM 2268 C CA . LYS A 1 292 ? -49.885 14.638 143.169 1.00 72.06 292 LYS A CA 1
ATOM 2269 C C . LYS A 1 292 ? -48.833 15.643 143.659 1.00 72.06 292 LYS A C 1
ATOM 2271 O O . LYS A 1 292 ? -48.294 15.453 144.742 1.00 72.06 292 LYS A O 1
ATOM 2276 N N . GLN A 1 293 ? -48.579 16.725 142.917 1.00 71.00 293 GLN A N 1
ATOM 2277 C CA . GLN A 1 293 ? -47.621 17.768 143.311 1.00 71.00 293 GLN A CA 1
ATOM 2278 C C . GLN A 1 293 ? -48.125 18.695 144.431 1.00 71.00 293 GLN A C 1
ATOM 2280 O O . GLN A 1 293 ? -47.310 19.180 145.207 1.00 71.00 293 GLN A O 1
ATOM 2285 N N . MET A 1 294 ? -49.437 18.937 144.557 1.00 70.25 294 MET A N 1
ATOM 2286 C CA . MET A 1 294 ? -49.977 19.791 145.633 1.00 70.25 294 MET A CA 1
ATOM 2287 C C . MET A 1 294 ? -50.153 19.083 146.984 1.00 70.25 294 MET A C 1
ATOM 2289 O O . MET A 1 294 ? -50.247 19.757 148.006 1.00 70.25 294 MET A O 1
ATOM 2293 N N . LEU A 1 295 ? -50.217 17.750 147.006 1.00 69.50 295 LEU A N 1
ATOM 2294 C CA . LEU A 1 295 ? -50.473 16.971 148.227 1.00 69.50 295 LEU A CA 1
ATOM 2295 C C . LEU A 1 295 ? -49.207 16.394 148.888 1.00 69.50 295 LEU A C 1
ATOM 2297 O O . LEU A 1 295 ? -49.326 15.748 149.923 1.00 69.50 295 LEU A O 1
ATOM 2301 N N . ASP A 1 296 ? -48.019 16.634 148.324 1.00 58.12 296 ASP A N 1
ATOM 2302 C CA . ASP A 1 296 ? -46.699 16.227 148.847 1.00 58.12 296 ASP A CA 1
ATOM 2303 C C . ASP A 1 296 ? -46.635 14.769 149.369 1.00 58.12 296 ASP A C 1
ATOM 2305 O O . ASP A 1 296 ? -46.026 14.448 150.392 1.00 58.12 296 ASP A O 1
ATOM 2309 N N . ILE A 1 297 ? -47.285 13.850 148.641 1.00 57.16 297 ILE A N 1
ATOM 2310 C CA . ILE A 1 297 ? -47.251 12.406 148.905 1.00 57.16 297 ILE A CA 1
ATOM 2311 C C . ILE A 1 297 ? -46.132 11.795 148.054 1.00 57.16 297 ILE A C 1
ATOM 2313 O O . ILE A 1 297 ? -46.244 11.694 146.833 1.00 57.16 297 ILE A O 1
ATOM 2317 N N . LYS A 1 298 ? -45.040 11.369 148.699 1.00 47.84 298 LYS A N 1
ATOM 2318 C CA . LYS A 1 298 ? -43.965 10.598 148.056 1.00 47.84 298 LYS A CA 1
ATOM 2319 C C . LYS A 1 298 ? -44.439 9.184 147.715 1.00 47.84 298 LYS A C 1
ATOM 2321 O O . LYS A 1 298 ? -44.523 8.346 148.610 1.00 47.84 298 LYS A O 1
ATOM 2326 N N . THR A 1 299 ? -44.690 8.917 146.437 1.00 46.03 299 THR A N 1
ATOM 2327 C CA . THR A 1 299 ? -44.112 7.835 145.599 1.00 46.03 299 THR A CA 1
ATOM 2328 C C . THR A 1 299 ? -44.791 7.802 144.236 1.00 46.03 299 THR A C 1
ATOM 2330 O O . THR A 1 299 ? -46.035 7.908 144.177 1.00 46.03 299 THR A O 1
#